Protein AF-X1PH14-F1 (afdb_monomer_lite)

Sequence (260 aa):
MEDMEKVKQRIRELREIINYHNYRYYVLDSPEISDAEYDELMRELKQLEAQHPELITPDSPTQRIGAPPVEAFGVVEHPEPLLSLANAFSYGELAAWHKRATNLLEGRRFDLVCESKIDGLAVALTYVDGLLVTGATVTVASGEVVDDDLYVAANSIIIDGTINGDLWAAGNSITVNGVVNGSVMAVGRTVNINGGVGHAVRAGGETITVNGDVSGDVIVGCGQAHITSTAKIGGDLLFGAGNARIDGLVEGDIKGQGGE

Radius of gyration: 24.56 Å; chains: 1; bounding box: 52×46×72 Å

InterPro domains:
  IPR013839 NAD-dependent DNA ligase, adenylation [PF01653] (72-137)
  IPR013840 NAD-dependent DNA ligase, N-terminal [SM00532] (6-229)

Secondary structure (DSSP, 8-state):
-HHHHHHHHHHHHHHHHHHHHHHHHHTSS--SS-HHHHHHHHHHHHHHHHH-GGG--TTSGGG--SPPPPTTS-----SSPPPPPPP--SHHHHHHHHHHHHHHTTT------------S-----EEETTEEEE--EEEE-TT-EESS-EEEEEEEEEE-SEESS-EEEEEEEEEE-S-BSS-EEEEEEEEEE-S-BSS-EEEEEEEEEE-S-BSS-EEEEEEEEEE-TT-EESS-EEEEEEEEEE-SEESS-EEEEEE-

Organism: NCBI:txid412755

Structure (mmCIF, N/CA/C/O backbone):
data_AF-X1PH14-F1
#
_entry.id   AF-X1PH14-F1
#
loop_
_atom_site.group_PDB
_atom_site.id
_atom_site.type_symbol
_atom_site.label_atom_id
_atom_site.label_alt_id
_atom_site.label_comp_id
_atom_site.label_asym_id
_atom_site.label_entity_id
_atom_site.label_seq_id
_atom_site.pdbx_PDB_ins_code
_atom_site.Cartn_x
_atom_site.Cartn_y
_atom_site.Cartn_z
_atom_site.occupancy
_atom_site.B_iso_or_equiv
_atom_site.auth_seq_id
_atom_site.auth_comp_id
_atom_site.auth_asym_id
_atom_site.auth_atom_id
_atom_site.pdbx_PDB_model_num
ATOM 1 N N . MET A 1 1 ? -24.924 19.235 40.273 1.00 56.69 1 MET A N 1
ATOM 2 C CA . MET A 1 1 ? -24.940 20.177 39.130 1.00 56.69 1 MET A CA 1
ATOM 3 C C . MET A 1 1 ? -23.525 20.515 38.689 1.00 56.69 1 MET A C 1
ATOM 5 O O . MET A 1 1 ? -23.219 20.286 37.533 1.00 56.69 1 MET A O 1
ATOM 9 N N . GLU A 1 2 ? -22.655 20.954 39.602 1.00 56.84 2 GLU A N 1
ATOM 10 C CA . GLU A 1 2 ? -21.245 21.270 39.310 1.00 56.84 2 GLU A CA 1
ATOM 11 C C . GLU A 1 2 ? -20.431 20.066 38.785 1.00 56.84 2 GLU A C 1
ATOM 13 O O . GLU A 1 2 ? -19.574 20.227 37.926 1.00 56.84 2 GLU A O 1
ATOM 18 N N . ASP A 1 3 ? -20.758 18.850 39.233 1.00 80.44 3 ASP A N 1
ATOM 19 C CA . ASP A 1 3 ? -20.110 17.604 38.791 1.00 80.44 3 ASP A CA 1
ATOM 20 C C . ASP A 1 3 ? -20.463 17.219 37.339 1.00 80.44 3 ASP A C 1
ATOM 22 O O . ASP A 1 3 ? -19.597 16.898 36.533 1.00 80.44 3 ASP A O 1
ATOM 26 N N . MET A 1 4 ? -21.734 17.379 36.955 1.00 86.12 4 MET A N 1
ATOM 27 C CA . MET A 1 4 ? -22.207 17.101 35.591 1.00 86.12 4 MET A CA 1
ATOM 28 C C . MET A 1 4 ? -21.634 18.091 34.567 1.00 86.12 4 MET A C 1
ATOM 30 O O . MET A 1 4 ? -21.339 17.715 33.437 1.00 86.12 4 MET A O 1
ATOM 34 N N . GLU A 1 5 ? -21.448 19.356 34.951 1.00 89.25 5 GLU A N 1
ATOM 35 C CA . GLU A 1 5 ? -20.798 20.333 34.072 1.00 89.25 5 GLU A CA 1
ATOM 36 C C . GLU A 1 5 ? -19.302 20.043 33.890 1.00 89.25 5 GLU A C 1
ATOM 38 O O . GLU A 1 5 ? -18.793 20.183 32.780 1.00 89.25 5 GLU A O 1
ATOM 43 N N . LYS A 1 6 ? -18.609 19.536 34.920 1.00 91.19 6 LYS A N 1
ATOM 44 C CA . LYS A 1 6 ? -17.223 19.057 34.777 1.00 91.19 6 LYS A CA 1
ATOM 45 C C . LYS A 1 6 ? -17.124 17.854 33.843 1.00 91.19 6 LYS A C 1
ATOM 47 O O . LYS A 1 6 ? -16.240 17.827 32.993 1.00 91.19 6 LYS A O 1
ATOM 52 N N . VAL A 1 7 ? -18.046 16.896 33.954 1.00 92.50 7 VAL A N 1
ATOM 53 C CA . VAL A 1 7 ? -18.098 15.728 33.060 1.00 92.50 7 VAL A CA 1
ATOM 54 C C . VAL A 1 7 ? -18.331 16.152 31.610 1.00 92.50 7 VAL A C 1
ATOM 56 O O . VAL A 1 7 ? -17.583 15.742 30.725 1.00 92.50 7 VAL A O 1
ATOM 59 N N . LYS A 1 8 ? -19.313 17.027 31.351 1.00 91.69 8 LYS A N 1
ATOM 60 C CA . LYS A 1 8 ? -19.560 17.566 30.002 1.00 91.69 8 LYS A CA 1
ATOM 61 C C . LYS A 1 8 ? -18.339 18.279 29.434 1.00 91.69 8 LYS A C 1
ATOM 63 O O . LYS A 1 8 ? -18.028 18.113 28.256 1.00 91.69 8 LYS A O 1
ATOM 68 N N . GLN A 1 9 ? -17.666 19.074 30.263 1.00 94.50 9 GLN A N 1
ATOM 69 C CA . GLN A 1 9 ? -16.465 19.792 29.864 1.00 94.50 9 GLN A CA 1
ATOM 70 C C . GLN A 1 9 ? -15.330 18.819 29.519 1.00 94.50 9 GLN A C 1
ATOM 72 O O . GLN A 1 9 ? -14.736 18.946 28.452 1.00 94.50 9 GLN A O 1
ATOM 77 N N . ARG A 1 10 ? -15.104 17.788 30.344 1.00 95.81 10 ARG A N 1
ATOM 78 C CA . ARG A 1 10 ? -14.080 16.767 30.087 1.00 95.81 10 ARG A CA 1
ATOM 79 C C . ARG A 1 10 ? -14.359 15.962 28.818 1.00 95.81 10 ARG A C 1
ATOM 81 O O . ARG A 1 10 ? -13.445 15.738 28.035 1.00 95.81 10 ARG A O 1
ATOM 88 N N . ILE A 1 11 ? -15.614 15.576 28.575 1.00 94.69 11 ILE A N 1
ATOM 89 C CA . ILE A 1 11 ? -16.015 14.906 27.327 1.00 94.69 11 ILE A CA 1
ATOM 90 C C . ILE A 1 11 ? -15.714 15.798 26.119 1.00 94.69 11 ILE A C 1
ATOM 92 O O . ILE A 1 11 ? -15.186 15.312 25.121 1.00 94.69 11 ILE A O 1
ATOM 96 N N . ARG A 1 12 ? -16.016 17.101 26.197 1.00 93.38 12 ARG A N 1
ATOM 97 C CA . ARG A 1 12 ? -15.733 18.042 25.104 1.00 93.38 12 ARG A CA 1
ATOM 98 C C . ARG A 1 12 ? -14.232 18.151 24.829 1.00 93.38 12 ARG A C 1
ATOM 100 O O . ARG A 1 12 ? -13.830 18.032 23.678 1.00 93.38 12 ARG A O 1
ATOM 107 N N . GLU A 1 13 ? -13.424 18.293 25.876 1.00 95.88 13 GLU A N 1
ATOM 108 C CA . GLU A 1 13 ? -11.960 18.345 25.773 1.00 95.88 13 GLU A CA 1
ATOM 109 C C . GLU A 1 13 ? -11.382 17.065 25.164 1.00 95.88 13 GLU A C 1
ATOM 111 O O . GLU A 1 13 ? -10.584 17.131 24.234 1.00 95.88 13 GLU A O 1
ATOM 116 N N . LEU A 1 14 ? -11.819 15.893 25.636 1.00 96.06 14 LEU A N 1
ATOM 117 C CA . LEU A 1 14 ? -11.373 14.610 25.092 1.00 96.06 14 LEU A CA 1
ATOM 118 C C . LEU A 1 14 ? -11.723 14.479 23.609 1.00 96.06 14 LEU A C 1
ATOM 120 O O . LEU A 1 14 ? -10.881 14.057 22.823 1.00 96.06 14 LEU A O 1
ATOM 124 N N . ARG A 1 15 ? -12.934 14.880 23.201 1.00 92.31 15 ARG A N 1
ATOM 125 C CA . ARG A 1 15 ? -13.336 14.871 21.786 1.00 92.31 15 ARG A CA 1
ATOM 126 C C . ARG A 1 15 ? -12.452 15.779 20.936 1.00 92.31 15 ARG A C 1
ATOM 128 O O . ARG A 1 15 ? -12.052 15.368 19.852 1.00 92.31 15 ARG A O 1
ATOM 135 N N . GLU A 1 16 ? -12.149 16.986 21.406 1.00 91.50 16 GLU A N 1
ATOM 136 C CA . GLU A 1 16 ? -11.273 17.925 20.694 1.00 91.50 16 GLU A CA 1
ATOM 137 C C . GLU A 1 16 ? -9.848 17.380 20.559 1.00 91.50 16 GLU A C 1
ATOM 139 O O . GLU A 1 16 ? -9.320 17.340 19.449 1.00 91.50 16 GLU A O 1
ATOM 144 N N . ILE A 1 17 ? -9.261 16.892 21.655 1.00 95.06 17 ILE A N 1
ATOM 145 C CA . ILE A 1 17 ? -7.905 16.325 21.677 1.00 95.06 17 ILE A CA 1
ATOM 146 C C . ILE A 1 17 ? -7.818 15.103 20.755 1.00 95.06 17 ILE A C 1
ATOM 148 O O . ILE A 1 17 ? -6.928 15.022 19.911 1.00 95.06 17 ILE A O 1
ATOM 152 N N . ILE A 1 18 ? -8.766 14.168 20.863 1.00 93.44 18 ILE A N 1
ATOM 153 C CA . ILE A 1 18 ? -8.784 12.956 20.036 1.00 93.44 18 ILE A CA 1
ATOM 154 C C . ILE A 1 18 ? -8.970 13.311 18.560 1.00 93.44 18 ILE A C 1
ATOM 156 O O . ILE A 1 18 ? -8.272 12.758 17.718 1.00 93.44 18 ILE A O 1
ATOM 160 N N . ASN A 1 19 ? -9.863 14.245 18.220 1.00 87.50 19 ASN A N 1
ATOM 161 C CA . ASN A 1 19 ? -10.044 14.670 16.829 1.00 87.50 19 ASN A CA 1
ATOM 162 C C . ASN A 1 19 ? -8.805 15.376 16.270 1.00 87.50 19 ASN A C 1
ATOM 164 O O . ASN A 1 19 ? -8.449 15.156 15.114 1.00 87.50 19 ASN A O 1
ATOM 168 N N . TYR A 1 20 ? -8.132 16.190 17.082 1.00 90.94 20 TYR A N 1
ATOM 169 C CA . TYR A 1 20 ? -6.867 16.812 16.710 1.00 90.94 20 TYR A CA 1
ATOM 170 C C . TYR A 1 20 ? -5.798 15.755 16.408 1.00 90.94 20 TYR A C 1
ATOM 172 O O . TYR A 1 20 ? -5.179 15.797 15.344 1.00 90.94 20 TYR A O 1
ATOM 180 N N . HIS A 1 21 ? -5.631 14.758 17.281 1.00 90.19 21 HIS A N 1
ATOM 181 C CA . HIS A 1 21 ? -4.669 13.682 17.048 1.00 90.19 21 HIS A CA 1
ATOM 182 C C . HIS A 1 21 ? -5.086 12.748 15.908 1.00 90.19 21 HIS A C 1
ATOM 184 O O . HIS A 1 21 ? -4.222 12.338 15.145 1.00 90.19 21 HIS A O 1
ATOM 190 N N . ASN A 1 22 ? -6.383 12.506 15.698 1.00 82.25 22 ASN A N 1
ATOM 191 C CA . ASN A 1 22 ? -6.888 11.808 14.513 1.00 82.25 22 ASN A CA 1
ATOM 192 C C . ASN A 1 22 ? -6.508 12.549 13.231 1.00 82.25 22 ASN A C 1
ATOM 194 O O . ASN A 1 22 ? -6.066 11.926 12.278 1.00 82.25 22 ASN A O 1
ATOM 198 N N . TYR A 1 23 ? -6.664 13.872 13.189 1.00 78.12 23 TYR A N 1
ATOM 199 C CA . TYR A 1 23 ? -6.266 14.664 12.027 1.00 78.12 23 TYR A CA 1
ATOM 200 C C . TYR A 1 23 ? -4.747 14.616 11.811 1.00 78.12 23 TYR A C 1
ATOM 202 O O . TYR A 1 23 ? -4.280 14.409 10.693 1.00 78.12 23 TYR A O 1
ATOM 210 N N . ARG A 1 24 ? -3.962 14.742 12.886 1.00 82.62 24 ARG A N 1
ATOM 211 C CA . ARG A 1 24 ? -2.499 14.628 12.824 1.00 82.62 24 ARG A CA 1
ATOM 212 C C . ARG A 1 24 ? -2.033 13.258 12.342 1.00 82.62 24 ARG A C 1
ATOM 214 O O . ARG A 1 24 ? -1.096 13.207 11.560 1.00 82.62 24 ARG A O 1
ATOM 221 N N . TYR A 1 25 ? -2.693 12.195 12.785 1.00 76.75 25 TYR A N 1
ATOM 222 C CA . TYR A 1 25 ? -2.368 10.817 12.437 1.00 76.75 25 TYR A CA 1
ATOM 223 C C . TYR A 1 25 ? -2.849 10.463 11.023 1.00 76.75 25 TYR A C 1
ATOM 225 O O . TYR A 1 25 ? -2.053 10.083 10.181 1.00 76.75 25 TYR A O 1
ATOM 233 N N . TYR A 1 26 ? -4.140 10.637 10.728 1.00 61.75 26 TYR A N 1
ATOM 234 C CA . TYR A 1 26 ? -4.744 10.161 9.479 1.00 61.75 26 TYR A CA 1
ATOM 235 C C . TYR A 1 26 ? -4.650 11.136 8.298 1.00 61.75 26 TYR A C 1
ATOM 237 O O . TYR A 1 26 ? -4.834 10.703 7.166 1.00 61.75 26 TYR A O 1
ATOM 245 N N . VAL A 1 27 ? -4.455 12.441 8.532 1.00 64.50 27 VAL A N 1
ATOM 246 C CA . VAL A 1 27 ? -4.450 13.453 7.452 1.00 64.50 27 VAL A CA 1
ATOM 247 C C . VAL A 1 27 ? -3.078 14.083 7.256 1.00 64.50 27 VAL A C 1
ATOM 249 O O . VAL A 1 27 ? -2.679 14.324 6.123 1.00 64.50 27 VAL A O 1
ATOM 252 N N . LEU A 1 28 ? -2.367 14.387 8.342 1.00 63.09 28 LEU A N 1
ATOM 253 C CA . LEU A 1 28 ? -1.058 15.041 8.264 1.00 63.09 28 LEU A CA 1
ATOM 254 C C . LEU A 1 28 ? 0.128 14.080 8.373 1.00 63.09 28 LEU A C 1
ATOM 256 O O . LEU A 1 28 ? 1.254 14.550 8.232 1.00 63.09 28 LEU A O 1
ATOM 260 N N . ASP A 1 29 ? -0.116 12.800 8.672 1.00 67.75 29 ASP A N 1
ATOM 261 C CA . ASP A 1 29 ? 0.910 11.774 8.912 1.00 67.75 29 ASP A CA 1
ATOM 262 C C . ASP A 1 29 ? 2.051 12.264 9.833 1.00 67.75 29 ASP A C 1
ATOM 264 O O . ASP A 1 29 ? 3.246 12.104 9.598 1.00 67.75 29 ASP A O 1
ATOM 268 N N . SER A 1 30 ? 1.670 12.992 10.885 1.00 79.75 30 SER A N 1
ATOM 269 C CA . SER A 1 30 ? 2.583 13.636 11.830 1.00 79.75 30 SER A CA 1
ATOM 270 C C . SER A 1 30 ? 2.034 13.513 13.255 1.00 79.75 30 SER A C 1
ATOM 272 O O . SER A 1 30 ? 1.627 14.523 13.854 1.00 79.75 30 SER A O 1
ATOM 274 N N . PRO A 1 31 ? 1.955 12.281 13.799 1.00 86.06 31 PRO A N 1
ATOM 275 C CA . PRO A 1 31 ? 1.439 12.046 15.140 1.00 86.06 31 PRO A CA 1
ATOM 276 C C . PRO A 1 31 ? 2.319 12.724 16.197 1.00 86.06 31 PRO A C 1
ATOM 278 O O . PRO A 1 31 ? 3.545 12.719 16.119 1.00 86.06 31 PRO A O 1
ATOM 281 N N . GLU A 1 32 ? 1.677 13.331 17.195 1.00 93.62 32 GLU A N 1
ATOM 282 C CA . GLU A 1 32 ? 2.367 13.994 18.318 1.00 93.62 32 GLU A CA 1
ATOM 283 C C . GLU A 1 32 ? 2.353 13.168 19.602 1.00 93.62 32 GLU A C 1
ATOM 285 O O . GLU A 1 32 ? 3.110 13.462 20.523 1.00 93.62 32 GLU A O 1
ATOM 290 N N . ILE A 1 33 ? 1.481 12.163 19.663 1.00 90.56 33 ILE A N 1
ATOM 291 C CA . ILE A 1 33 ? 1.339 11.258 20.799 1.00 90.56 33 ILE A CA 1
ATOM 292 C C . ILE A 1 33 ? 1.483 9.826 20.306 1.00 90.56 33 ILE A C 1
ATOM 294 O O . ILE A 1 33 ? 1.173 9.523 19.152 1.00 90.56 33 ILE A O 1
ATOM 298 N N . SER A 1 34 ? 1.961 8.960 21.187 1.00 87.56 34 SER A N 1
ATOM 299 C CA . SER A 1 34 ? 2.026 7.526 20.938 1.00 87.56 34 SER A CA 1
ATOM 300 C C . SER A 1 34 ? 0.633 6.895 20.903 1.00 87.56 34 SER A C 1
ATOM 302 O O . SER A 1 34 ? -0.316 7.401 21.508 1.00 87.56 34 SER A O 1
ATOM 304 N N . ASP A 1 35 ? 0.530 5.726 20.272 1.00 80.50 35 ASP A N 1
ATOM 305 C CA . ASP A 1 35 ? -0.710 4.941 20.247 1.00 80.50 35 ASP A CA 1
ATOM 306 C C . ASP A 1 35 ? -1.222 4.619 21.658 1.00 80.50 35 ASP A C 1
ATOM 308 O O . ASP A 1 35 ? -2.425 4.624 21.904 1.00 80.50 35 ASP A O 1
ATOM 312 N N . ALA A 1 36 ? -0.317 4.405 22.619 1.00 83.50 36 ALA A N 1
ATOM 313 C CA . ALA A 1 36 ? -0.681 4.143 24.010 1.00 83.50 36 ALA A CA 1
ATOM 314 C C . ALA A 1 36 ? -1.361 5.354 24.671 1.00 83.50 36 ALA A C 1
ATOM 316 O O . ALA A 1 36 ? -2.374 5.198 25.353 1.00 83.50 36 ALA A O 1
ATOM 317 N N . GLU A 1 37 ? -0.833 6.559 24.448 1.00 90.88 37 GLU A N 1
ATOM 318 C CA . GLU A 1 37 ? -1.426 7.803 24.951 1.00 90.88 37 GLU A CA 1
ATOM 319 C C . GLU A 1 37 ? -2.778 8.076 24.282 1.00 90.88 37 GLU A C 1
ATOM 321 O O . GLU A 1 37 ? -3.742 8.459 24.948 1.00 90.88 37 GLU A O 1
ATOM 326 N N . TYR A 1 38 ? -2.885 7.819 22.975 1.00 91.31 38 TYR A N 1
ATOM 327 C CA . TYR A 1 38 ? -4.152 7.908 22.253 1.00 91.31 38 TYR A CA 1
ATOM 328 C C . TYR A 1 38 ? -5.198 6.933 22.816 1.00 91.31 38 TYR A C 1
ATOM 330 O O . TYR A 1 38 ? -6.342 7.314 23.085 1.00 91.31 38 TYR A O 1
ATOM 338 N N . ASP A 1 39 ? -4.804 5.679 23.043 1.00 85.75 39 ASP A N 1
ATOM 339 C CA . ASP A 1 39 ? -5.670 4.639 23.587 1.00 85.75 39 ASP A CA 1
ATOM 340 C C . ASP A 1 39 ? -6.156 4.966 25.003 1.00 85.75 39 ASP A C 1
ATOM 342 O O . ASP A 1 39 ? -7.297 4.642 25.349 1.00 85.75 39 ASP A O 1
ATOM 346 N N . GLU A 1 40 ? -5.333 5.619 25.828 1.00 93.56 40 GLU A N 1
ATOM 347 C CA . GLU A 1 40 ? -5.744 6.113 27.145 1.00 93.56 40 GLU A CA 1
ATOM 348 C C . GLU A 1 40 ? -6.837 7.182 27.034 1.00 93.56 40 GLU A C 1
ATOM 350 O O . GLU A 1 40 ? -7.879 7.056 27.687 1.00 93.56 40 GLU A O 1
ATOM 355 N N . LEU A 1 41 ? -6.661 8.171 26.151 1.00 94.75 41 LEU A N 1
ATOM 356 C CA . LEU A 1 41 ? -7.660 9.217 25.898 1.00 94.75 41 LEU A CA 1
ATOM 357 C C . LEU A 1 41 ? -8.980 8.623 25.389 1.00 94.75 41 LEU A C 1
ATOM 359 O O . LEU A 1 41 ? -10.063 8.953 25.883 1.00 94.75 41 LEU A O 1
ATOM 363 N N . MET A 1 42 ? -8.900 7.704 24.424 1.00 91.75 42 MET A N 1
ATOM 364 C CA . MET A 1 42 ? -10.065 7.030 23.852 1.00 91.75 42 MET A CA 1
ATOM 365 C C . MET A 1 42 ? -10.791 6.169 24.894 1.00 91.75 42 MET A C 1
ATOM 367 O O . MET A 1 42 ? -12.024 6.107 24.918 1.00 91.75 42 MET A O 1
ATOM 371 N N . ARG A 1 43 ? -10.045 5.501 25.780 1.00 92.44 43 ARG A N 1
ATOM 372 C CA . ARG A 1 43 ? -10.602 4.686 26.867 1.00 92.44 43 ARG A CA 1
ATOM 373 C C . ARG A 1 43 ? -11.311 5.542 27.910 1.00 92.44 43 ARG A C 1
ATOM 375 O O . ARG A 1 43 ? -12.395 5.157 28.350 1.00 92.44 43 ARG A O 1
ATOM 382 N N . GLU A 1 44 ? -10.736 6.687 28.270 1.00 95.31 44 GLU A N 1
ATOM 383 C CA . GLU A 1 44 ? -11.364 7.652 29.173 1.00 95.31 44 GLU A CA 1
ATOM 384 C C . GLU A 1 44 ? -12.683 8.170 28.581 1.00 95.31 44 GLU A C 1
ATOM 386 O O . GLU A 1 44 ? -13.723 8.100 29.240 1.00 95.31 44 GLU A O 1
ATOM 391 N N . LEU A 1 45 ? -12.678 8.593 27.310 1.00 94.69 45 LEU A N 1
ATOM 392 C CA . LEU A 1 45 ? -13.884 9.073 26.632 1.00 94.69 45 LEU A CA 1
ATOM 393 C C . LEU A 1 45 ? -14.978 7.996 26.596 1.00 94.69 45 LEU A C 1
ATOM 395 O O . LEU A 1 45 ? -16.121 8.269 26.963 1.00 94.69 45 LEU A O 1
ATOM 399 N N . LYS A 1 46 ? -14.623 6.754 26.234 1.00 90.38 46 LYS A N 1
ATOM 400 C CA . LYS A 1 46 ? -15.557 5.615 26.233 1.00 90.38 46 LYS A CA 1
ATOM 401 C C . LYS A 1 46 ? -16.145 5.344 27.617 1.00 90.38 46 LYS A C 1
ATOM 403 O O . LYS A 1 46 ? -17.328 5.028 27.715 1.00 90.38 46 LYS A O 1
ATOM 408 N N . GLN A 1 47 ? -15.351 5.448 28.685 1.00 94.12 47 GLN A N 1
ATOM 409 C CA . GLN A 1 47 ? -15.858 5.269 30.048 1.00 94.12 47 GLN A CA 1
ATOM 410 C C . GLN A 1 47 ? -16.857 6.358 30.435 1.00 94.12 47 GLN A C 1
ATOM 412 O O . GLN A 1 47 ? -17.914 6.034 30.976 1.00 94.12 47 GLN A O 1
ATOM 417 N N . LEU A 1 48 ? -16.541 7.622 30.151 1.00 94.00 48 LEU A N 1
ATOM 418 C CA . LEU A 1 48 ? -17.420 8.744 30.478 1.00 94.00 48 LEU A CA 1
ATOM 419 C C . LEU A 1 48 ? -18.736 8.669 29.698 1.00 94.00 48 LEU A C 1
ATOM 421 O O . LEU A 1 48 ? -19.804 8.833 30.279 1.00 94.00 48 LEU A O 1
ATOM 425 N N . GLU A 1 49 ? -18.682 8.341 28.410 1.00 92.69 49 GLU A N 1
ATOM 426 C CA . GLU A 1 49 ? -19.874 8.168 27.576 1.00 92.69 49 GLU A CA 1
ATOM 427 C C . GLU A 1 49 ? -20.716 6.949 27.973 1.00 92.69 49 GLU A C 1
ATOM 429 O O . GLU A 1 49 ? -21.942 7.007 27.924 1.00 92.69 49 GLU A O 1
ATOM 434 N N . ALA A 1 50 ? -20.090 5.861 28.431 1.00 90.31 50 ALA A N 1
ATOM 435 C CA . ALA A 1 50 ? -20.819 4.710 28.961 1.00 90.31 50 ALA A CA 1
ATOM 436 C C . ALA A 1 50 ? -21.540 5.026 30.284 1.00 90.31 50 ALA A C 1
ATOM 438 O O . ALA A 1 50 ? -22.612 4.481 30.545 1.00 90.31 50 ALA A O 1
ATOM 439 N N . GLN A 1 51 ? -20.958 5.891 31.123 1.00 92.94 51 GLN A N 1
ATOM 440 C CA . GLN A 1 51 ? -21.570 6.354 32.374 1.00 92.94 51 GLN A CA 1
ATOM 441 C C . GLN A 1 51 ? -22.655 7.415 32.141 1.00 92.94 51 GLN A C 1
ATOM 443 O O . GLN A 1 51 ? -23.584 7.511 32.943 1.00 92.94 51 GLN A O 1
ATOM 448 N N . HIS A 1 52 ? -22.562 8.159 31.033 1.00 91.56 52 HIS A N 1
ATOM 449 C CA . HIS A 1 52 ? -23.476 9.238 30.651 1.00 91.56 52 HIS A CA 1
ATOM 450 C C . HIS A 1 52 ? -23.973 9.096 29.201 1.00 91.56 52 HIS A C 1
ATOM 452 O O . HIS A 1 52 ? -23.601 9.901 28.338 1.00 91.56 52 HIS A O 1
ATOM 458 N N . PRO A 1 53 ? -24.825 8.094 28.901 1.00 88.62 53 PRO A N 1
ATOM 459 C CA . PRO A 1 53 ? -25.293 7.832 27.539 1.00 88.62 53 PRO A CA 1
ATOM 460 C C . PRO A 1 53 ? -26.014 9.021 26.888 1.00 88.62 53 PRO A C 1
ATOM 462 O O . PRO A 1 53 ? -25.994 9.170 25.670 1.00 88.62 53 PRO A O 1
ATOM 465 N N . GLU A 1 54 ? -26.627 9.896 27.689 1.00 89.06 54 GLU A N 1
ATOM 466 C CA . GLU A 1 54 ? -27.297 11.121 27.245 1.00 89.06 54 GLU A CA 1
ATOM 467 C C . GLU A 1 54 ? -26.354 12.167 26.631 1.00 89.06 54 GLU A C 1
ATOM 469 O O . GLU A 1 54 ? -26.821 13.106 25.985 1.00 89.06 54 GLU A O 1
ATOM 474 N N . LEU A 1 55 ? -25.040 12.028 26.838 1.00 88.25 55 LEU A N 1
ATOM 475 C CA . LEU A 1 55 ? -24.018 12.932 26.309 1.00 88.25 55 LEU A CA 1
ATOM 476 C C . LEU A 1 55 ? -23.362 12.408 25.024 1.00 88.25 55 LEU A C 1
ATOM 478 O O . LEU A 1 55 ? -22.556 13.124 24.425 1.00 88.25 55 LEU A O 1
ATOM 482 N N . ILE A 1 56 ? -23.698 11.193 24.576 1.00 84.31 56 ILE A N 1
ATOM 483 C CA . ILE A 1 56 ? -23.193 10.620 23.323 1.00 84.31 56 ILE A CA 1
ATOM 484 C C . ILE A 1 56 ? -23.778 11.392 22.142 1.00 84.31 56 ILE A C 1
ATOM 486 O O . ILE A 1 56 ? -24.985 11.614 22.056 1.00 84.31 56 ILE A O 1
ATOM 490 N N . THR A 1 57 ? -22.917 11.780 21.205 1.00 82.19 57 THR A N 1
ATOM 491 C CA . THR A 1 57 ? -23.322 12.446 19.965 1.00 82.19 57 THR A CA 1
ATOM 492 C C . THR A 1 57 ? -22.841 11.651 18.745 1.00 82.19 57 THR A C 1
ATOM 494 O O . THR A 1 57 ? -21.806 10.986 18.831 1.00 82.19 57 THR A O 1
ATOM 497 N N . PRO A 1 58 ? -23.552 11.698 17.598 1.00 73.25 58 PRO A N 1
ATOM 498 C CA . PRO A 1 58 ? -23.169 10.948 16.390 1.00 73.25 58 PRO A CA 1
ATOM 499 C C . PRO A 1 58 ? -21.800 11.325 15.800 1.00 73.25 58 PRO A C 1
ATOM 501 O O . PRO A 1 58 ? -21.241 10.603 14.977 1.00 73.25 58 PRO A O 1
ATOM 504 N N . ASP A 1 59 ? -21.272 12.488 16.172 1.00 72.81 59 ASP A N 1
ATOM 505 C CA . ASP A 1 59 ? -19.962 12.999 15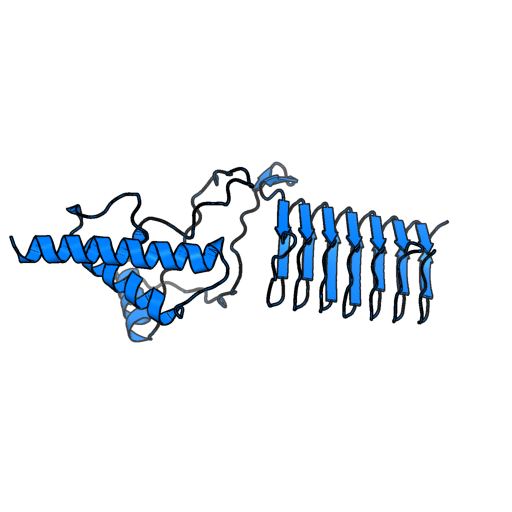.777 1.00 72.81 59 ASP A CA 1
ATOM 506 C C . ASP A 1 59 ? -18.848 12.695 16.789 1.00 72.81 59 ASP A C 1
ATOM 508 O O . ASP A 1 59 ? -17.699 13.068 16.554 1.00 72.81 59 ASP A O 1
ATOM 512 N N . SER A 1 60 ? -19.159 12.005 17.891 1.00 84.25 60 SER A N 1
ATOM 513 C CA . SER A 1 60 ? -18.147 11.589 18.859 1.00 84.25 60 SER A CA 1
ATOM 514 C C . SER A 1 60 ? -17.141 10.617 18.218 1.00 84.25 60 SER A C 1
ATOM 516 O O . SER A 1 60 ? -17.556 9.704 17.495 1.00 84.25 60 SER A O 1
ATOM 518 N N . PRO A 1 61 ? -15.830 10.736 18.511 1.00 82.19 61 PRO A N 1
ATOM 519 C CA . PRO A 1 61 ? -14.808 9.803 18.034 1.00 82.19 61 PRO A CA 1
ATOM 520 C C . PRO A 1 61 ? -15.075 8.340 18.402 1.00 82.19 61 PRO A C 1
ATOM 522 O O . PRO A 1 61 ? -14.612 7.443 17.711 1.00 82.19 61 PRO A O 1
ATOM 525 N N . THR A 1 62 ? -15.845 8.070 19.459 1.00 85.88 62 THR A N 1
ATOM 526 C CA . THR A 1 62 ? -16.209 6.698 19.853 1.00 85.88 62 THR A CA 1
ATOM 527 C C . THR A 1 62 ? -17.242 6.051 18.930 1.00 85.88 62 THR A C 1
ATOM 529 O O . THR A 1 62 ? -17.407 4.833 18.976 1.00 85.88 62 THR A O 1
ATOM 532 N N . GLN A 1 63 ? -17.940 6.853 18.120 1.00 77.12 63 GLN A N 1
ATOM 533 C CA . GLN A 1 63 ? -18.984 6.423 17.186 1.00 77.12 63 GLN A CA 1
ATOM 534 C C . GLN A 1 63 ? -18.480 6.348 15.737 1.00 77.12 63 GLN A C 1
ATOM 536 O O . GLN A 1 63 ? -19.247 6.011 14.837 1.00 77.12 63 GLN A O 1
ATOM 541 N N . ARG A 1 64 ? -17.210 6.690 15.489 1.00 69.06 64 ARG A N 1
ATOM 542 C CA . ARG A 1 64 ? -16.600 6.752 14.155 1.00 69.06 64 ARG A CA 1
ATOM 543 C C . ARG A 1 64 ? -15.356 5.870 14.090 1.00 69.06 64 ARG A C 1
ATOM 545 O O . ARG A 1 64 ? -14.717 5.609 15.104 1.00 69.06 64 ARG A O 1
ATOM 552 N N . ILE A 1 65 ? -15.019 5.414 12.886 1.00 55.19 65 ILE A N 1
ATOM 553 C CA . ILE A 1 65 ? -13.791 4.664 12.605 1.00 55.19 65 ILE A CA 1
ATOM 554 C C . ILE A 1 65 ? -12.919 5.546 11.710 1.00 55.19 65 ILE A C 1
ATOM 556 O O . ILE A 1 65 ? -13.357 5.925 10.626 1.00 55.19 65 ILE A O 1
ATOM 560 N N . GLY A 1 66 ? -11.706 5.869 12.165 1.00 57.53 66 GLY A N 1
ATOM 561 C CA . GLY A 1 66 ? -10.743 6.676 11.407 1.00 57.53 66 GLY A CA 1
ATOM 562 C C . GLY A 1 66 ? -11.143 8.148 11.219 1.00 57.53 66 GLY A C 1
ATOM 563 O O . GLY A 1 66 ? -12.006 8.680 11.923 1.00 57.53 66 GLY A O 1
ATOM 564 N N . ALA A 1 67 ? -10.483 8.818 10.272 1.00 51.75 67 ALA A N 1
ATOM 565 C CA . ALA A 1 67 ? -10.806 10.179 9.842 1.00 51.75 67 ALA A CA 1
ATOM 566 C C . ALA A 1 67 ? -11.784 10.187 8.647 1.00 51.75 67 ALA A C 1
ATOM 568 O O . ALA A 1 67 ? -11.908 9.181 7.945 1.00 51.75 67 ALA A O 1
ATOM 569 N N . PRO A 1 68 ? -12.484 11.312 8.387 1.00 48.44 68 PRO A N 1
ATOM 570 C CA . PRO A 1 68 ? -13.261 11.476 7.163 1.00 48.44 68 PRO A CA 1
ATOM 571 C C . PRO A 1 68 ? -12.368 11.276 5.927 1.00 48.44 68 PRO A C 1
ATOM 573 O O . PRO A 1 68 ? -11.216 11.718 5.951 1.00 48.44 68 PRO A O 1
ATOM 576 N N . PRO A 1 69 ? -12.877 10.655 4.848 1.00 43.91 69 PRO A N 1
ATOM 577 C CA . PRO A 1 69 ? -12.116 10.515 3.615 1.00 43.91 69 PRO A CA 1
ATOM 578 C C . PRO A 1 69 ? -11.736 11.893 3.062 1.00 43.91 69 PRO A C 1
ATOM 580 O O . PRO A 1 69 ? -12.527 12.837 3.110 1.00 43.91 69 PRO A O 1
ATOM 583 N N . VAL A 1 70 ? -10.520 12.003 2.527 1.00 42.50 70 VAL A N 1
ATOM 584 C CA . VAL A 1 70 ? -10.057 13.202 1.820 1.00 42.50 70 VAL A CA 1
ATOM 585 C C . VAL A 1 70 ? -10.986 13.443 0.622 1.00 42.50 70 VAL A C 1
ATOM 587 O O . VAL A 1 70 ? -11.196 12.531 -0.176 1.00 42.50 70 VAL A O 1
ATOM 590 N N . GLU A 1 71 ? -11.525 14.661 0.470 1.00 38.31 71 GLU A N 1
ATOM 591 C CA . GLU A 1 71 ? -12.515 15.028 -0.572 1.00 38.31 71 GLU A CA 1
ATOM 592 C C . GLU A 1 71 ? -12.065 14.728 -2.020 1.00 38.31 71 GLU A C 1
ATOM 594 O O . GLU A 1 71 ? -12.882 14.727 -2.939 1.00 38.31 71 GLU A O 1
ATOM 599 N N . ALA A 1 72 ? -10.776 14.446 -2.236 1.00 36.19 72 ALA A N 1
ATOM 600 C CA . ALA A 1 72 ? -10.214 14.033 -3.519 1.00 36.19 72 ALA A CA 1
ATOM 601 C C . ALA A 1 72 ? -10.674 12.635 -3.987 1.00 36.19 72 ALA A C 1
ATOM 603 O O . ALA A 1 72 ? -10.529 12.314 -5.168 1.00 36.19 72 ALA A O 1
ATOM 604 N N . PHE A 1 73 ? -11.247 11.815 -3.099 1.00 41.00 73 PHE A N 1
ATOM 605 C CA . PHE A 1 73 ? -11.739 10.476 -3.417 1.00 41.00 73 PHE A CA 1
ATOM 606 C C . PHE A 1 73 ? -13.262 10.404 -3.277 1.00 41.00 73 PHE A C 1
ATOM 608 O O . PHE A 1 73 ? -13.841 10.845 -2.286 1.00 41.00 73 PHE A O 1
ATOM 615 N N . GLY A 1 74 ? -13.930 9.831 -4.281 1.00 39.47 74 GLY A N 1
ATOM 616 C CA . GLY A 1 74 ? -15.364 9.561 -4.199 1.00 39.47 74 GLY A CA 1
ATOM 617 C C . GLY A 1 74 ? -15.674 8.612 -3.039 1.00 39.47 74 GLY A C 1
ATOM 618 O O . GLY A 1 74 ? -14.978 7.618 -2.843 1.00 39.47 74 GLY A O 1
ATOM 619 N N . VAL A 1 75 ? -16.726 8.906 -2.275 1.00 48.66 75 VAL A N 1
ATOM 620 C CA . VAL A 1 75 ? -17.190 8.034 -1.189 1.00 48.66 75 VAL A CA 1
ATOM 621 C C . VAL A 1 75 ? -17.939 6.850 -1.793 1.00 48.66 75 VAL A C 1
ATOM 623 O O . VAL A 1 75 ? -18.887 7.032 -2.557 1.00 48.66 75 VAL A O 1
ATOM 626 N N . VAL A 1 76 ? -17.518 5.637 -1.443 1.00 59.66 76 VAL A N 1
ATOM 627 C CA . VAL A 1 76 ? -18.222 4.401 -1.796 1.00 59.66 76 VAL A CA 1
ATOM 628 C C . VAL A 1 76 ? -18.908 3.877 -0.543 1.00 59.66 76 VAL A C 1
ATOM 630 O O . VAL A 1 76 ? -18.247 3.617 0.460 1.00 59.66 76 VAL A O 1
ATOM 633 N N . GLU A 1 77 ? -20.227 3.702 -0.598 1.00 57.09 77 GLU A N 1
ATOM 634 C CA . GLU A 1 77 ? -20.939 2.976 0.452 1.00 57.09 77 GLU A CA 1
ATOM 635 C C . GLU A 1 77 ? -20.648 1.479 0.329 1.00 57.09 77 GLU A C 1
ATOM 637 O O . GLU A 1 77 ? -20.817 0.877 -0.736 1.00 57.09 77 GLU A O 1
ATOM 642 N N . HIS A 1 78 ? -20.202 0.868 1.427 1.00 60.22 78 HIS A N 1
ATOM 643 C CA . HIS A 1 78 ? -20.071 -0.580 1.488 1.00 60.22 78 HIS A CA 1
ATOM 644 C C . HIS A 1 78 ? -21.464 -1.225 1.554 1.00 60.22 78 HIS A C 1
ATOM 646 O O . HIS A 1 78 ? -22.312 -0.744 2.307 1.00 60.22 78 HIS A O 1
ATOM 652 N N . PRO A 1 79 ? -21.705 -2.328 0.818 1.00 60.78 79 PRO A N 1
ATOM 653 C CA . PRO A 1 79 ? -22.984 -3.036 0.876 1.00 60.78 79 PRO A CA 1
ATOM 654 C C . PRO A 1 79 ? -23.258 -3.624 2.266 1.00 60.78 79 PRO A C 1
ATOM 656 O O . PRO A 1 79 ? -24.414 -3.758 2.649 1.00 60.78 79 PRO A O 1
ATOM 659 N N . GLU A 1 80 ? -22.201 -3.928 3.024 1.00 65.00 80 GLU A N 1
ATOM 660 C CA . GLU A 1 80 ? -22.258 -4.343 4.425 1.00 65.00 80 GLU A CA 1
ATOM 661 C C . GLU A 1 80 ? -21.263 -3.514 5.256 1.00 65.00 80 GLU A C 1
ATOM 663 O O . GLU A 1 80 ? -20.185 -3.181 4.749 1.00 65.00 80 GLU A O 1
ATOM 668 N N . PRO A 1 81 ? -21.564 -3.187 6.526 1.00 56.41 81 PRO A N 1
ATOM 669 C CA . PRO A 1 81 ? -20.648 -2.434 7.376 1.00 56.41 81 PRO A CA 1
ATOM 670 C C . PRO A 1 81 ? -19.324 -3.173 7.607 1.00 56.41 81 PRO A C 1
ATOM 672 O O . PRO A 1 81 ? -19.310 -4.328 8.036 1.00 56.41 81 PRO A O 1
ATOM 675 N N . LEU A 1 82 ? -18.200 -2.481 7.409 1.00 58.69 82 LEU A N 1
ATOM 676 C CA . LEU A 1 82 ? -16.902 -2.959 7.879 1.00 58.69 82 LEU A CA 1
ATOM 677 C C . LEU A 1 82 ? -16.790 -2.717 9.388 1.00 58.69 82 LEU A C 1
ATOM 679 O O . LEU A 1 82 ? -16.982 -1.600 9.868 1.00 58.69 82 LEU A O 1
ATOM 683 N N . LEU A 1 83 ? -16.490 -3.775 10.138 1.00 61.91 83 LEU A N 1
ATOM 684 C CA . LEU A 1 83 ? -16.350 -3.724 11.591 1.00 61.91 83 LEU A CA 1
ATOM 685 C C . LEU A 1 83 ? -14.882 -3.564 11.988 1.00 61.91 83 LEU A C 1
ATOM 687 O O . LEU A 1 83 ? -13.984 -4.061 11.311 1.00 61.91 83 LEU A O 1
ATOM 691 N N . SER A 1 84 ? -14.648 -2.928 13.131 1.00 60.72 84 SER A N 1
ATOM 692 C CA . SER A 1 84 ? -13.357 -2.970 13.816 1.00 60.72 84 SER A CA 1
ATOM 693 C C . SER A 1 84 ? -13.354 -4.044 14.905 1.00 60.72 84 SER A C 1
ATOM 695 O O . SER A 1 84 ? -14.401 -4.508 15.367 1.00 60.72 84 SER A O 1
ATOM 697 N N . LEU A 1 85 ? -12.156 -4.448 15.326 1.00 78.75 85 LEU A N 1
ATOM 698 C CA . LEU A 1 85 ? -11.972 -5.357 16.452 1.00 78.75 85 LEU A CA 1
ATOM 699 C C . LEU A 1 85 ? -11.716 -4.563 17.735 1.00 78.75 85 LEU A C 1
ATOM 701 O O . LEU A 1 85 ? -11.013 -3.554 17.737 1.00 78.75 85 LEU A O 1
ATOM 705 N N . ALA A 1 86 ? -12.283 -5.034 18.844 1.00 75.88 86 ALA A N 1
ATOM 706 C CA . ALA A 1 86 ? -11.933 -4.535 20.167 1.00 75.88 86 ALA A CA 1
ATOM 707 C C . ALA A 1 86 ? -10.594 -5.138 20.622 1.00 75.88 86 ALA A C 1
ATOM 709 O O . ALA A 1 86 ? -10.351 -6.328 20.425 1.00 75.88 86 ALA A O 1
ATOM 710 N N . ASN A 1 87 ? -9.765 -4.333 21.284 1.00 82.94 87 ASN A N 1
ATOM 711 C CA . ASN A 1 87 ? -8.443 -4.748 21.751 1.00 82.94 87 ASN A CA 1
ATOM 712 C C . ASN A 1 87 ? -8.486 -5.352 23.165 1.00 82.94 87 ASN A C 1
ATOM 714 O O . ASN A 1 87 ? -9.362 -5.030 23.973 1.00 82.94 87 ASN A O 1
ATOM 718 N N . ALA A 1 88 ? -7.500 -6.197 23.470 1.00 89.56 88 ALA A N 1
ATOM 719 C CA . ALA A 1 88 ? -7.178 -6.655 24.818 1.00 89.56 88 ALA A CA 1
ATOM 720 C C . ALA A 1 88 ? -5.656 -6.612 25.001 1.00 89.56 88 ALA A C 1
ATOM 722 O O . ALA A 1 88 ? -4.922 -7.219 24.225 1.00 89.56 88 ALA A O 1
ATOM 723 N N . PHE A 1 89 ? -5.189 -5.916 26.03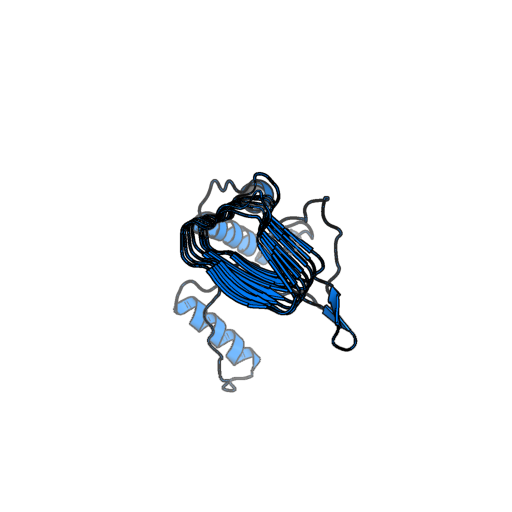4 1.00 85.50 89 PHE A N 1
ATOM 724 C CA . PHE A 1 89 ? -3.761 -5.687 26.298 1.00 85.50 89 PHE A CA 1
ATOM 725 C C . PHE A 1 89 ? -3.223 -6.555 27.436 1.00 85.50 89 PHE A C 1
ATOM 727 O O . PHE A 1 89 ? -2.034 -6.537 27.748 1.00 85.50 89 PHE A O 1
ATOM 734 N N . SER A 1 90 ? -4.097 -7.326 28.082 1.00 91.25 90 SER A N 1
ATOM 735 C CA . SER A 1 90 ? -3.712 -8.256 29.134 1.00 91.25 90 SER A CA 1
ATOM 736 C C . SER A 1 90 ? -4.505 -9.553 29.063 1.00 91.25 90 SER A C 1
ATOM 738 O O . SER A 1 90 ? -5.637 -9.612 28.577 1.00 91.25 90 SER A O 1
ATOM 740 N N . TYR A 1 91 ? -3.931 -10.606 29.644 1.00 94.50 91 TYR A N 1
ATOM 741 C CA . TYR A 1 91 ? -4.614 -11.891 29.772 1.00 94.50 91 TYR A CA 1
ATOM 742 C C . TYR A 1 91 ? -5.923 -11.780 30.573 1.00 94.50 91 TYR A C 1
ATOM 744 O O . TYR A 1 91 ? -6.900 -12.462 30.272 1.00 94.50 91 TYR A O 1
ATOM 752 N N . GLY A 1 92 ? -5.968 -10.894 31.575 1.00 96.19 92 GLY A N 1
ATOM 753 C CA . GLY A 1 92 ? -7.173 -10.651 32.369 1.00 96.19 92 GLY A CA 1
ATOM 754 C C . GLY A 1 92 ? -8.321 -10.072 31.538 1.00 96.19 92 GLY A C 1
ATOM 755 O O . GLY A 1 92 ? -9.457 -10.531 31.660 1.00 96.19 92 GLY A O 1
ATOM 756 N N . GLU A 1 93 ? -8.027 -9.115 30.654 1.00 91.88 93 GLU A N 1
ATOM 757 C CA . GLU A 1 93 ? -9.012 -8.531 29.733 1.00 91.88 93 GLU A CA 1
ATOM 758 C C . GLU A 1 93 ? -9.535 -9.562 28.730 1.00 91.88 93 GLU A C 1
ATOM 760 O O . GLU A 1 93 ? -10.751 -9.676 28.543 1.00 91.88 93 GLU A O 1
ATOM 765 N N . LEU A 1 94 ? -8.636 -10.368 28.154 1.00 94.25 94 LEU A N 1
ATOM 766 C CA . LEU A 1 94 ? -9.001 -11.448 27.240 1.00 94.25 94 LEU A CA 1
ATOM 767 C C . LEU A 1 94 ? -9.881 -12.501 27.934 1.00 94.25 94 LEU A C 1
ATOM 769 O O . LEU A 1 94 ? -10.915 -12.902 27.399 1.00 94.25 94 LEU A O 1
ATOM 773 N N . A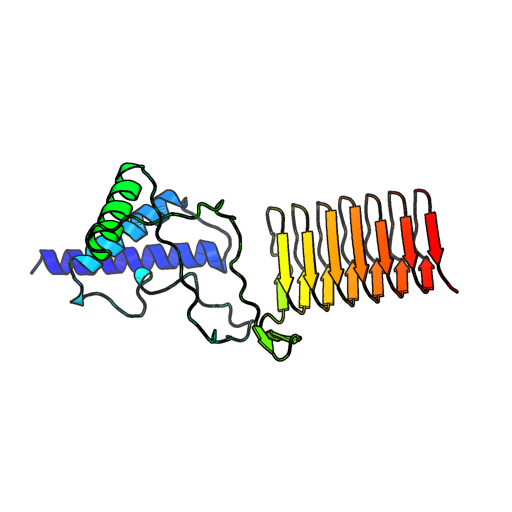LA A 1 95 ? -9.536 -12.903 29.162 1.00 94.19 95 ALA A N 1
ATOM 774 C CA . ALA A 1 95 ? -10.333 -13.840 29.954 1.00 94.19 95 ALA A CA 1
ATOM 775 C C . ALA A 1 95 ? -11.717 -13.270 30.313 1.00 94.19 95 ALA A C 1
ATOM 777 O O . ALA A 1 95 ? -12.720 -13.990 30.295 1.00 94.19 95 ALA A O 1
ATOM 778 N N . ALA A 1 96 ? -11.797 -11.969 30.610 1.00 94.62 96 ALA A N 1
ATOM 779 C CA . ALA A 1 96 ? -13.062 -11.290 30.862 1.00 94.62 96 ALA A CA 1
ATOM 780 C C . ALA A 1 96 ? -13.943 -11.244 29.605 1.00 94.62 96 ALA A C 1
ATOM 782 O O . ALA A 1 96 ? -15.146 -11.496 29.701 1.00 94.62 96 ALA A O 1
ATOM 783 N N . TRP A 1 97 ? -13.361 -10.964 28.433 1.00 94.75 97 TRP A N 1
ATOM 784 C CA . TRP A 1 97 ? -14.057 -11.060 27.148 1.00 94.75 97 TRP A CA 1
ATOM 785 C C . TRP A 1 97 ? -14.565 -12.480 26.889 1.00 94.75 97 TRP A C 1
ATOM 787 O O . TRP A 1 97 ? -15.758 -12.654 26.638 1.00 94.75 97 TRP A O 1
ATOM 797 N N . HIS A 1 98 ? -13.712 -13.493 27.064 1.00 94.12 98 HIS A N 1
ATOM 798 C CA . HIS A 1 98 ? -14.090 -14.891 26.875 1.00 94.12 98 HIS A CA 1
ATOM 799 C C . HIS A 1 98 ? -15.265 -15.273 27.781 1.00 94.12 98 HIS A C 1
ATOM 801 O O . HIS A 1 98 ? -16.248 -15.841 27.317 1.00 94.12 98 HIS A O 1
ATOM 807 N N . LYS A 1 99 ? -15.234 -14.882 29.063 1.00 93.44 99 LYS A N 1
ATOM 808 C CA . LYS A 1 99 ? -16.346 -15.114 29.998 1.00 93.44 99 LYS A CA 1
ATOM 809 C C . LYS A 1 99 ? -17.650 -14.456 29.534 1.00 93.44 99 LYS A C 1
ATOM 811 O O . LYS A 1 99 ? -18.706 -15.076 29.650 1.00 93.44 99 LYS A O 1
ATOM 816 N N . ARG A 1 100 ? -17.603 -13.224 29.005 1.00 94.06 100 ARG A N 1
ATOM 817 C CA . ARG A 1 100 ? -18.793 -12.558 28.439 1.00 94.06 100 ARG A CA 1
ATOM 818 C C . ARG A 1 100 ? -19.344 -13.336 27.242 1.00 94.06 100 ARG A C 1
ATOM 820 O O . ARG A 1 100 ? -20.543 -13.596 27.212 1.00 94.06 100 ARG A O 1
ATOM 827 N N . ALA A 1 101 ? -18.481 -13.765 26.321 1.00 93.31 101 ALA A N 1
ATOM 828 C CA . ALA A 1 101 ? -18.869 -14.583 25.172 1.00 93.31 101 ALA A CA 1
ATOM 829 C C . ALA A 1 101 ? -19.476 -15.936 25.599 1.00 93.31 101 ALA A C 1
ATOM 831 O O . ALA A 1 101 ? -20.541 -16.316 25.120 1.00 93.31 101 ALA A O 1
ATOM 832 N N . THR A 1 102 ? -18.868 -16.629 26.569 1.00 94.44 102 THR A N 1
ATOM 833 C CA . THR A 1 102 ? -19.397 -17.890 27.116 1.00 94.44 102 THR A CA 1
ATOM 834 C C . THR A 1 102 ? -20.770 -17.708 27.766 1.00 94.44 102 THR A C 1
ATOM 836 O O . THR A 1 102 ? -21.652 -18.543 27.575 1.00 94.44 102 THR A O 1
ATOM 839 N N . ASN A 1 103 ? -20.979 -16.619 28.512 1.00 93.56 103 ASN A N 1
ATOM 840 C CA . ASN A 1 103 ? -22.272 -16.322 29.131 1.00 93.56 103 ASN A CA 1
ATOM 841 C C . ASN A 1 103 ? -23.365 -16.064 28.084 1.00 93.56 103 ASN A C 1
ATOM 843 O O . ASN A 1 103 ? -24.478 -16.553 28.252 1.00 93.56 103 ASN A O 1
ATOM 847 N N . LEU A 1 104 ? -23.047 -15.350 26.996 1.00 94.50 104 LEU A N 1
ATOM 848 C CA . LEU A 1 104 ? -23.969 -15.129 25.870 1.00 94.50 104 LEU A CA 1
ATOM 849 C C . LEU A 1 104 ? -24.370 -16.434 25.171 1.00 94.50 104 LEU A C 1
ATOM 851 O O . LEU A 1 104 ? -25.452 -16.527 24.601 1.00 94.50 104 LEU A O 1
ATOM 855 N N . LEU A 1 105 ? -23.510 -17.448 25.235 1.00 94.19 105 LEU A N 1
ATOM 856 C CA . LEU A 1 105 ? -23.758 -18.775 24.677 1.00 94.19 105 LEU A CA 1
ATOM 857 C C . LEU A 1 105 ? -24.345 -19.763 25.697 1.00 94.19 105 LEU A C 1
ATOM 859 O O . LEU A 1 105 ? -24.386 -20.963 25.412 1.00 94.19 105 LEU A O 1
ATOM 863 N N . GLU A 1 106 ? -24.794 -19.278 26.859 1.00 94.00 106 GLU A N 1
ATOM 864 C CA . GLU A 1 106 ? -25.382 -20.074 27.947 1.00 94.00 106 GLU A CA 1
ATOM 865 C C . GLU A 1 106 ? -24.433 -21.163 28.479 1.00 94.00 106 GLU A C 1
ATOM 867 O O . GLU A 1 106 ? -24.834 -22.277 28.813 1.00 94.00 106 GLU A O 1
ATOM 872 N N . GLY A 1 107 ? -23.134 -20.858 28.541 1.00 88.62 107 GLY A N 1
ATOM 873 C CA . GLY A 1 107 ? -22.122 -21.778 29.064 1.00 88.62 107 GLY A CA 1
ATOM 874 C C . GLY A 1 107 ? -21.657 -22.846 28.073 1.00 88.62 107 GLY A C 1
ATOM 875 O O . GLY A 1 107 ? -20.830 -23.688 28.433 1.00 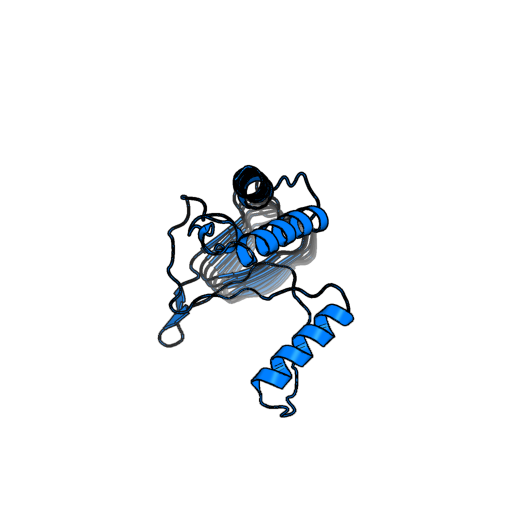88.62 107 GLY A O 1
ATOM 876 N N . ARG A 1 108 ? -22.147 -22.826 26.827 1.00 91.12 108 ARG A N 1
ATOM 877 C CA . ARG A 1 108 ? -21.660 -23.727 25.778 1.00 91.12 108 ARG A CA 1
ATOM 878 C C . ARG A 1 108 ? -20.203 -23.420 25.440 1.00 91.12 108 ARG A C 1
ATOM 880 O O . ARG A 1 108 ? -19.788 -22.263 25.379 1.00 91.12 108 ARG A O 1
ATOM 887 N N . ARG A 1 109 ? -19.429 -24.482 25.211 1.00 89.50 109 ARG A N 1
ATOM 888 C CA . ARG A 1 109 ? -18.059 -24.374 24.700 1.00 89.50 109 ARG A CA 1
ATOM 889 C C . ARG A 1 109 ? -18.091 -24.041 23.212 1.00 89.50 109 ARG A C 1
ATOM 891 O O . ARG A 1 109 ? -18.990 -24.489 22.504 1.00 89.50 109 ARG A O 1
ATOM 898 N N . PHE A 1 110 ? -17.101 -23.283 22.770 1.00 91.81 110 PHE A N 1
ATOM 899 C CA . PHE A 1 110 ? -16.880 -22.923 21.377 1.00 91.81 110 PHE A CA 1
ATOM 900 C C . PHE A 1 110 ? -15.378 -22.932 21.098 1.00 91.81 110 PHE A C 1
ATOM 902 O O . PHE A 1 110 ? -14.578 -22.720 22.012 1.00 91.81 110 PHE A O 1
ATOM 909 N N . ASP A 1 111 ? -15.021 -23.186 19.845 1.00 94.25 111 ASP A N 1
ATOM 910 C CA . ASP A 1 111 ? -13.642 -23.116 19.376 1.00 94.25 111 ASP A CA 1
ATOM 911 C C . ASP A 1 111 ? -13.317 -21.690 18.909 1.00 94.25 111 ASP A C 1
ATOM 913 O O . ASP A 1 111 ? -14.203 -20.935 18.502 1.00 94.25 111 ASP A O 1
ATOM 917 N N . LEU A 1 112 ? -12.039 -21.319 18.980 1.00 92.38 112 LEU A N 1
ATOM 918 C CA . LEU A 1 112 ? -11.523 -20.035 18.512 1.00 92.38 112 LEU A CA 1
ATOM 919 C C . LEU A 1 112 ? -10.549 -20.264 17.360 1.00 92.38 112 LEU A C 1
ATOM 921 O O . LEU A 1 112 ? -9.696 -21.148 17.431 1.00 92.38 112 LEU A O 1
ATOM 925 N N . VAL A 1 113 ? -10.657 -19.430 16.329 1.00 95.44 113 VAL A N 1
ATOM 926 C CA . VAL A 1 113 ? -9.626 -19.297 15.299 1.00 95.44 113 VAL A CA 1
ATOM 927 C C . VAL A 1 113 ? -8.711 -18.156 15.724 1.00 95.44 113 VAL A C 1
ATOM 929 O O . VAL A 1 113 ? -9.180 -17.056 16.011 1.00 95.44 113 VAL A O 1
ATOM 932 N N . CYS A 1 114 ? -7.414 -18.439 15.815 1.00 92.25 114 CYS A N 1
ATOM 933 C CA . CYS A 1 114 ? -6.400 -17.448 16.148 1.00 92.25 114 CYS A CA 1
ATOM 934 C C . CYS A 1 114 ? -5.615 -17.105 14.887 1.00 92.25 114 CYS A C 1
ATOM 936 O O . CYS A 1 114 ? -4.972 -17.977 14.303 1.00 92.25 114 CYS A O 1
ATOM 938 N N . GLU A 1 115 ? -5.643 -15.835 14.509 1.00 89.75 115 GLU A N 1
ATOM 939 C CA . GLU A 1 115 ? -4.926 -15.303 13.354 1.00 89.75 115 GLU A CA 1
ATOM 940 C C . GLU A 1 115 ? -3.930 -14.243 13.825 1.00 89.75 115 GLU A C 1
ATOM 942 O O . GLU A 1 115 ? -4.173 -13.538 14.810 1.00 89.75 115 GLU A O 1
ATOM 947 N N . SER A 1 116 ? -2.794 -14.131 13.136 1.00 87.88 116 SER A N 1
ATOM 948 C CA . SER A 1 116 ? -1.879 -13.011 13.357 1.00 87.88 116 SER A CA 1
ATOM 949 C C . SER A 1 116 ? -2.564 -11.720 12.921 1.00 87.88 116 SER A C 1
ATOM 951 O O . SER A 1 116 ? -3.052 -11.634 11.795 1.00 87.88 116 SER A O 1
ATOM 953 N N . LYS A 1 117 ? -2.574 -10.700 13.787 1.00 82.06 117 LYS A N 1
ATOM 954 C CA . LYS A 1 117 ? -3.034 -9.364 13.396 1.00 82.06 117 LYS A CA 1
ATOM 955 C C . LYS A 1 117 ? -2.034 -8.788 12.395 1.00 82.06 117 LYS A C 1
ATOM 957 O O . LYS A 1 117 ? -0.911 -8.469 12.772 1.00 82.06 117 LYS A O 1
ATOM 962 N N . ILE A 1 118 ? -2.449 -8.678 11.137 1.00 76.62 118 ILE A N 1
ATOM 963 C CA . ILE A 1 118 ? -1.694 -7.964 10.106 1.00 76.62 118 ILE A CA 1
ATOM 964 C C . ILE A 1 118 ? -1.868 -6.470 10.374 1.00 76.62 118 ILE A C 1
ATOM 966 O O . ILE A 1 118 ? -2.997 -6.004 10.547 1.00 76.62 118 ILE A O 1
ATOM 970 N N . ASP A 1 119 ? -0.758 -5.742 10.460 1.00 66.56 119 ASP A N 1
ATOM 971 C CA . ASP A 1 119 ? -0.773 -4.296 10.655 1.00 66.56 119 ASP A CA 1
ATOM 972 C C . ASP A 1 119 ? -0.680 -3.608 9.295 1.00 66.56 119 ASP A C 1
ATOM 974 O O . ASP A 1 119 ? 0.327 -3.706 8.603 1.00 66.56 119 ASP A O 1
ATOM 978 N N . GLY A 1 120 ? -1.790 -3.022 8.859 1.00 64.88 120 GLY A N 1
ATOM 979 C CA . GLY A 1 120 ? -1.948 -2.477 7.517 1.00 64.88 120 GLY A CA 1
ATOM 980 C C . GLY A 1 120 ? -3.357 -1.933 7.300 1.00 64.88 120 GLY A C 1
ATOM 981 O O . GLY A 1 120 ? -4.103 -1.693 8.252 1.00 64.88 120 GLY A O 1
ATOM 982 N N . LEU A 1 121 ? -3.744 -1.752 6.037 1.00 55.41 121 LEU A N 1
ATOM 983 C CA . LEU A 1 121 ? -5.047 -1.203 5.662 1.00 55.41 121 LEU A CA 1
ATOM 984 C C . LEU A 1 121 ? -6.084 -2.313 5.421 1.00 55.41 121 LEU A C 1
ATOM 986 O O . LEU A 1 121 ? -5.826 -3.279 4.702 1.00 55.41 121 LEU A O 1
ATOM 990 N N . ALA A 1 122 ? -7.297 -2.146 5.954 1.00 61.81 122 ALA A N 1
ATOM 991 C CA . ALA A 1 122 ? -8.434 -2.975 5.566 1.00 61.81 122 ALA A CA 1
ATOM 992 C C . ALA A 1 122 ? -8.939 -2.564 4.171 1.00 61.81 122 ALA A C 1
ATOM 994 O O . ALA A 1 122 ? -9.277 -1.403 3.945 1.00 61.81 122 ALA A O 1
ATOM 995 N N . VAL A 1 123 ? -9.026 -3.522 3.245 1.00 67.00 123 VAL A N 1
ATOM 996 C CA . VAL A 1 123 ? -9.528 -3.305 1.878 1.00 67.00 123 VAL A CA 1
ATOM 997 C C . VAL A 1 123 ? -10.785 -4.142 1.658 1.00 67.00 123 VAL A C 1
ATOM 999 O O . VAL A 1 123 ? -10.813 -5.326 1.988 1.00 67.00 123 VAL A O 1
ATOM 1002 N N . ALA A 1 124 ? -11.818 -3.545 1.060 1.00 67.06 124 ALA A N 1
ATOM 1003 C CA . ALA A 1 124 ? -13.016 -4.255 0.620 1.00 67.06 124 ALA A CA 1
ATOM 1004 C C . ALA A 1 124 ? -13.126 -4.215 -0.908 1.00 67.06 124 ALA A C 1
ATOM 1006 O O . ALA A 1 124 ? -13.162 -3.143 -1.513 1.00 67.06 124 ALA A O 1
ATOM 1007 N N . LEU A 1 125 ? -13.203 -5.396 -1.522 1.00 68.50 125 LEU A N 1
ATOM 1008 C CA . LEU A 1 125 ? -13.313 -5.576 -2.968 1.00 68.50 125 LEU A CA 1
ATOM 1009 C C . LEU A 1 125 ? -14.687 -6.157 -3.308 1.00 68.50 125 LEU A C 1
ATOM 1011 O O . LEU A 1 125 ? -15.101 -7.160 -2.730 1.00 68.50 125 LEU A O 1
ATOM 1015 N N . THR A 1 126 ? -15.394 -5.545 -4.255 1.00 65.25 126 THR A N 1
ATOM 1016 C CA . THR A 1 126 ? -16.715 -6.012 -4.704 1.00 65.25 126 THR A CA 1
ATOM 1017 C C . THR A 1 126 ? -16.606 -6.647 -6.079 1.00 65.25 126 THR A C 1
ATOM 1019 O O . THR A 1 126 ? -16.189 -5.976 -7.020 1.00 65.25 126 THR A O 1
ATOM 1022 N N . TYR A 1 127 ? -17.031 -7.906 -6.211 1.00 63.38 127 TYR A N 1
ATOM 1023 C CA . TYR A 1 127 ? -17.089 -8.618 -7.488 1.00 63.38 127 TYR A CA 1
ATOM 1024 C C . TYR A 1 127 ? -18.545 -8.858 -7.920 1.00 63.38 127 TYR A C 1
ATOM 1026 O O . TYR A 1 127 ? -19.362 -9.286 -7.108 1.00 63.38 127 TYR A O 1
ATOM 1034 N N . VAL A 1 128 ? -18.863 -8.634 -9.197 1.00 64.69 128 VAL A N 1
ATOM 1035 C CA . VAL A 1 128 ? -20.156 -8.950 -9.833 1.00 64.69 128 VAL A CA 1
ATOM 1036 C C . VAL A 1 128 ? -19.884 -9.877 -11.012 1.00 64.69 128 VAL A C 1
ATOM 1038 O O . VAL A 1 128 ? -19.036 -9.574 -11.846 1.00 64.69 128 VAL A O 1
ATOM 1041 N N . ASP A 1 129 ? -20.547 -11.035 -11.053 1.00 56.88 129 ASP A N 1
ATOM 1042 C CA . ASP A 1 129 ? -20.331 -12.084 -12.068 1.00 56.88 129 ASP A CA 1
ATOM 1043 C C . ASP A 1 129 ? -18.855 -12.511 -12.221 1.00 56.88 129 ASP A C 1
ATOM 1045 O O . ASP A 1 129 ? -18.382 -12.856 -13.302 1.00 56.88 129 ASP A O 1
ATOM 1049 N N . GLY A 1 130 ? -18.107 -12.474 -11.112 1.00 56.09 130 GLY A N 1
ATOM 1050 C CA . GLY A 1 130 ? -16.675 -12.787 -11.079 1.00 56.09 130 GLY A CA 1
ATOM 1051 C C . GLY A 1 130 ? -15.754 -11.649 -11.539 1.00 56.09 130 GLY A C 1
ATOM 1052 O O . GLY A 1 130 ? -14.540 -11.831 -11.547 1.00 56.09 130 GLY A O 1
ATOM 1053 N N . LEU A 1 131 ? -16.293 -10.474 -11.878 1.00 41.47 131 LEU A N 1
ATOM 1054 C CA . LEU A 1 131 ? -15.537 -9.284 -12.283 1.00 41.47 131 LEU A CA 1
ATOM 1055 C C . LEU A 1 131 ? -15.466 -8.269 -11.140 1.00 41.47 131 LEU A C 1
ATOM 1057 O O . LEU A 1 131 ? -16.474 -8.002 -10.499 1.00 41.47 131 LEU A O 1
ATOM 1061 N N . LEU A 1 132 ? -14.297 -7.676 -10.894 1.00 55.41 132 LEU A N 1
ATOM 1062 C CA . LEU A 1 132 ? -14.115 -6.631 -9.879 1.00 55.41 132 LEU A CA 1
ATOM 1063 C C . LEU A 1 132 ? -14.806 -5.322 -10.315 1.00 55.41 132 LEU A C 1
ATOM 1065 O O . LEU A 1 132 ? -14.497 -4.791 -11.379 1.00 55.41 132 LEU A O 1
ATOM 1069 N N . VAL A 1 133 ? -15.716 -4.795 -9.487 1.00 55.62 133 VAL A N 1
ATOM 1070 C CA . VAL A 1 133 ? -16.548 -3.605 -9.769 1.00 55.62 133 VAL A CA 1
ATOM 1071 C C . VAL A 1 133 ? -16.261 -2.433 -8.819 1.00 55.62 133 VAL A C 1
ATOM 1073 O O . VAL A 1 133 ? -16.317 -1.283 -9.251 1.00 55.62 133 VAL A O 1
ATOM 1076 N N . THR A 1 134 ? -15.893 -2.689 -7.557 1.00 61.16 134 THR A N 1
ATOM 1077 C CA . THR A 1 134 ? -15.627 -1.633 -6.553 1.00 61.16 134 THR A CA 1
ATOM 1078 C C . THR A 1 134 ? -14.400 -1.978 -5.693 1.00 61.16 134 THR A C 1
ATOM 1080 O O . THR A 1 134 ? -14.222 -3.137 -5.325 1.00 61.16 134 THR A O 1
ATOM 1083 N N . GLY A 1 135 ? -13.539 -0.984 -5.418 1.00 58.16 135 GLY A N 1
ATOM 1084 C CA . GLY A 1 135 ? -12.115 -1.145 -5.033 1.00 58.16 135 GLY A CA 1
ATOM 1085 C C . GLY A 1 135 ? -11.164 -0.523 -6.078 1.00 58.16 135 GLY A C 1
ATOM 1086 O O . GLY A 1 135 ? -10.136 -1.097 -6.435 1.00 58.16 135 GLY A O 1
ATOM 1087 N N . ALA A 1 136 ? -11.606 0.584 -6.690 1.00 63.78 136 A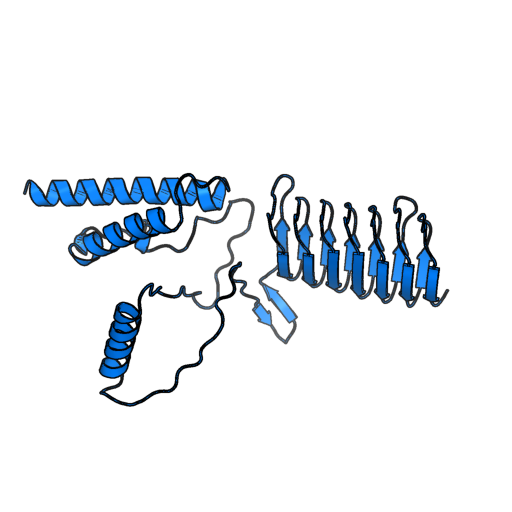LA A N 1
ATOM 1088 C CA . ALA A 1 136 ? -11.265 0.936 -8.067 1.00 63.78 136 ALA A CA 1
ATOM 1089 C C . ALA A 1 136 ? -9.852 1.499 -8.258 1.00 63.78 136 ALA A C 1
ATOM 1091 O O . ALA A 1 136 ? -9.226 1.165 -9.261 1.00 63.78 136 ALA A O 1
ATOM 1092 N N . THR A 1 137 ? -9.362 2.310 -7.317 1.00 69.62 137 THR A N 1
ATOM 1093 C CA . THR A 1 137 ? -8.040 2.936 -7.404 1.00 69.62 137 THR A CA 1
ATOM 1094 C C . THR A 1 137 ? -7.428 3.089 -6.016 1.00 69.62 137 THR A C 1
ATOM 1096 O O . THR A 1 137 ? -8.068 3.662 -5.140 1.00 69.62 137 THR A O 1
ATOM 1099 N N . VAL A 1 138 ? -6.200 2.613 -5.825 1.00 81.94 138 VAL A N 1
ATOM 1100 C CA . VAL A 1 138 ? -5.340 2.989 -4.695 1.00 81.94 138 VAL A CA 1
ATOM 1101 C C . VAL A 1 138 ? -4.261 3.917 -5.226 1.00 81.94 138 VAL A C 1
ATOM 1103 O O . VAL A 1 138 ? -3.621 3.590 -6.227 1.00 81.94 138 VAL A O 1
ATOM 1106 N N . THR A 1 139 ? -4.065 5.054 -4.562 1.00 79.69 139 THR A N 1
ATOM 1107 C CA . THR A 1 139 ? -3.016 6.009 -4.911 1.00 79.69 139 THR A CA 1
ATOM 1108 C C . THR A 1 139 ? -2.147 6.295 -3.695 1.00 79.69 139 THR A C 1
ATOM 1110 O O . THR A 1 139 ? -2.692 6.620 -2.647 1.00 79.69 139 THR A O 1
ATOM 1113 N N . VAL A 1 140 ? -0.826 6.208 -3.853 1.00 80.44 140 VAL A N 1
ATOM 1114 C CA . VAL A 1 140 ? 0.142 6.855 -2.952 1.00 80.44 140 VAL A CA 1
ATOM 1115 C C . VAL A 1 140 ? 0.532 8.154 -3.631 1.00 80.44 140 VAL A C 1
ATOM 1117 O O . VAL A 1 140 ? 1.174 8.124 -4.683 1.00 80.44 140 VAL A O 1
ATOM 1120 N N . ALA A 1 141 ? 0.056 9.282 -3.118 1.00 70.62 141 ALA A N 1
ATOM 1121 C CA . ALA A 1 141 ? 0.156 10.560 -3.808 1.00 70.62 141 ALA A CA 1
ATOM 1122 C C . ALA A 1 141 ? 1.589 11.113 -3.798 1.00 70.62 141 ALA A C 1
ATOM 1124 O O . ALA A 1 141 ? 2.416 10.777 -2.954 1.00 70.62 141 ALA A O 1
ATOM 1125 N N . SER A 1 142 ? 1.892 12.009 -4.738 1.00 77.44 142 SER A N 1
ATOM 1126 C CA . SER A 1 142 ? 3.183 12.701 -4.768 1.00 77.44 142 SER A CA 1
ATOM 1127 C C . SER A 1 142 ? 3.440 13.428 -3.443 1.00 77.44 142 SER A C 1
ATOM 1129 O O . SER A 1 142 ? 2.666 14.297 -3.049 1.00 77.44 142 SER A O 1
ATOM 1131 N N . GLY A 1 143 ? 4.575 13.133 -2.811 1.00 73.44 143 GLY A N 1
ATOM 1132 C CA . GLY A 1 143 ? 4.960 13.695 -1.515 1.00 73.44 143 GLY A CA 1
ATOM 1133 C C . GLY A 1 143 ? 4.519 12.864 -0.308 1.00 73.44 143 GLY A C 1
ATOM 1134 O O . GLY A 1 143 ? 5.009 13.129 0.785 1.00 73.44 143 GLY A O 1
ATOM 1135 N N . GLU A 1 144 ? 3.668 11.851 -0.496 1.00 74.44 144 GLU A N 1
ATOM 1136 C CA . GLU A 1 144 ? 3.401 10.844 0.532 1.00 74.44 144 GLU A CA 1
ATOM 1137 C C . GLU A 1 144 ? 4.553 9.840 0.604 1.00 74.44 144 GLU A C 1
ATOM 1139 O O . GLU A 1 144 ? 5.195 9.523 -0.407 1.00 74.44 144 GLU A O 1
ATOM 1144 N N . VAL A 1 145 ? 4.812 9.346 1.813 1.00 80.50 145 VAL A N 1
ATOM 1145 C CA . VAL A 1 145 ? 5.836 8.340 2.080 1.00 80.50 145 VAL A CA 1
ATOM 1146 C C . VAL A 1 145 ? 5.186 7.191 2.833 1.00 80.50 145 VAL A C 1
ATOM 1148 O O . VAL A 1 145 ? 4.661 7.384 3.921 1.00 80.50 145 VAL A O 1
ATOM 1151 N N . VAL A 1 146 ? 5.248 5.990 2.267 1.00 77.94 146 VAL A N 1
ATOM 1152 C CA . VAL A 1 146 ? 4.993 4.761 3.018 1.00 77.94 146 VAL A CA 1
ATOM 1153 C C . VAL A 1 146 ? 6.325 4.333 3.618 1.00 77.94 146 VAL A C 1
ATOM 1155 O O . VAL A 1 146 ? 7.217 3.880 2.898 1.00 77.94 146 VAL A O 1
ATOM 1158 N N . ASP A 1 147 ? 6.481 4.526 4.927 1.00 88.62 147 ASP A N 1
ATOM 1159 C CA . ASP A 1 147 ? 7.719 4.226 5.660 1.00 88.62 147 ASP A CA 1
ATOM 1160 C C . ASP A 1 147 ? 7.841 2.739 6.061 1.00 88.62 147 ASP A C 1
ATOM 1162 O O . ASP A 1 147 ? 8.271 2.412 7.162 1.00 88.62 147 ASP A O 1
ATOM 1166 N N . ASP A 1 148 ? 7.410 1.839 5.172 1.00 83.19 148 ASP A N 1
ATOM 1167 C CA . ASP A 1 148 ? 7.508 0.376 5.286 1.00 83.19 148 ASP A CA 1
ATOM 1168 C C . ASP A 1 148 ? 7.222 -0.270 3.906 1.00 83.19 148 ASP A C 1
ATOM 1170 O O . ASP A 1 148 ? 7.141 0.421 2.881 1.00 83.19 148 ASP A O 1
ATOM 1174 N N . ASP A 1 149 ? 7.059 -1.590 3.870 1.00 82.12 149 ASP A N 1
ATOM 1175 C CA . ASP A 1 149 ? 6.508 -2.339 2.743 1.00 82.12 149 ASP A CA 1
ATOM 1176 C C . ASP A 1 149 ? 5.035 -1.969 2.467 1.00 82.12 149 ASP A C 1
ATOM 1178 O O . ASP A 1 149 ? 4.224 -1.790 3.379 1.00 82.12 149 ASP A O 1
ATOM 1182 N N . LEU A 1 150 ? 4.638 -1.957 1.190 1.00 80.50 150 LEU A N 1
ATOM 1183 C CA . LEU A 1 150 ? 3.249 -1.767 0.765 1.00 80.50 150 LEU A CA 1
ATOM 1184 C C . LEU A 1 150 ? 2.694 -3.024 0.090 1.00 80.50 150 LEU A C 1
ATOM 1186 O O . LEU A 1 150 ? 3.145 -3.419 -0.983 1.00 80.50 150 LEU A O 1
ATOM 1190 N N . TYR A 1 151 ? 1.632 -3.587 0.666 1.00 86.12 151 TYR A N 1
ATOM 1191 C CA . TYR A 1 151 ? 0.852 -4.682 0.086 1.00 86.12 151 TYR A CA 1
ATOM 1192 C C . TYR A 1 151 ? -0.506 -4.151 -0.369 1.00 86.12 151 TYR A C 1
ATOM 1194 O O . TYR A 1 151 ? -1.309 -3.696 0.444 1.00 86.12 151 TYR A O 1
ATOM 1202 N N . VAL A 1 152 ? -0.780 -4.197 -1.673 1.00 81.75 152 VAL A N 1
ATOM 1203 C CA . VAL A 1 152 ? -1.965 -3.563 -2.255 1.00 81.75 152 VAL A CA 1
ATOM 1204 C C . VAL A 1 152 ? -2.611 -4.426 -3.337 1.00 81.75 152 VAL A C 1
ATOM 1206 O O . VAL A 1 152 ? -1.958 -4.929 -4.252 1.00 81.75 152 VAL A O 1
ATOM 1209 N N . ALA A 1 153 ? -3.935 -4.559 -3.253 1.00 81.94 153 ALA A N 1
ATOM 1210 C CA . ALA A 1 153 ? -4.756 -5.162 -4.293 1.00 81.94 153 ALA A CA 1
ATOM 1211 C C . ALA A 1 153 ? -5.936 -4.247 -4.645 1.00 81.94 153 ALA A C 1
ATOM 1213 O O . ALA A 1 153 ? -6.767 -3.950 -3.788 1.00 81.94 153 ALA A O 1
ATOM 1214 N N . ALA A 1 154 ? -6.009 -3.793 -5.898 1.00 76.00 154 ALA A N 1
ATOM 1215 C CA . ALA A 1 154 ? -7.048 -2.884 -6.393 1.00 76.00 154 ALA A CA 1
ATOM 1216 C C . ALA A 1 154 ? -7.174 -2.974 -7.921 1.00 76.00 154 ALA A C 1
ATOM 1218 O O . ALA A 1 154 ? -6.288 -3.498 -8.590 1.00 76.00 154 ALA A O 1
ATOM 1219 N N . ASN A 1 155 ? -8.249 -2.447 -8.517 1.00 76.94 155 ASN A N 1
ATOM 1220 C CA . ASN A 1 155 ? -8.352 -2.437 -9.984 1.00 76.94 155 ASN A CA 1
ATOM 1221 C C . ASN A 1 155 ? -7.269 -1.542 -10.625 1.00 76.94 155 ASN A C 1
ATOM 1223 O O . ASN A 1 155 ? -6.618 -1.956 -11.583 1.00 76.94 155 ASN A O 1
ATOM 1227 N N . SER A 1 156 ? -7.047 -0.348 -10.082 1.00 80.81 156 SER A N 1
ATOM 1228 C CA . SER A 1 156 ? -5.979 0.574 -10.467 1.00 80.81 156 SER A CA 1
ATOM 1229 C C . SER A 1 156 ? -5.087 0.859 -9.261 1.00 80.81 156 SER A C 1
ATOM 1231 O O . SER A 1 156 ? -5.580 1.093 -8.164 1.00 80.81 156 SER A O 1
ATOM 1233 N N . ILE A 1 157 ? -3.775 0.850 -9.442 1.00 88.69 157 ILE A N 1
ATOM 1234 C CA . ILE A 1 157 ? -2.798 1.173 -8.398 1.00 88.69 157 ILE A CA 1
ATOM 1235 C C . ILE A 1 157 ? -1.853 2.219 -8.981 1.00 88.69 157 ILE A C 1
ATOM 1237 O O . ILE A 1 157 ? -1.284 1.998 -10.050 1.00 88.69 157 ILE A O 1
ATOM 1241 N N . ILE A 1 158 ? -1.725 3.365 -8.317 1.00 90.12 158 ILE A N 1
ATOM 1242 C CA . ILE A 1 158 ? -0.903 4.494 -8.762 1.00 90.12 158 ILE A CA 1
ATOM 1243 C C . ILE A 1 158 ? 0.032 4.891 -7.621 1.00 90.12 158 ILE A C 1
ATOM 1245 O O . ILE A 1 158 ? -0.413 5.346 -6.576 1.00 90.12 158 ILE A O 1
ATOM 1249 N N . ILE A 1 159 ? 1.334 4.722 -7.801 1.00 93.94 159 ILE A N 1
ATOM 1250 C CA . ILE A 1 159 ? 2.338 5.092 -6.804 1.00 93.94 159 ILE A CA 1
ATOM 1251 C C . ILE A 1 159 ? 3.078 6.316 -7.331 1.00 93.94 159 ILE A C 1
ATOM 1253 O O . ILE A 1 159 ? 4.004 6.173 -8.121 1.00 93.94 159 ILE A O 1
ATOM 1257 N N . ASP A 1 160 ? 2.641 7.510 -6.947 1.00 86.56 160 ASP A N 1
ATOM 1258 C CA . ASP A 1 160 ? 3.297 8.784 -7.269 1.00 86.56 160 ASP A CA 1
ATOM 1259 C C . ASP A 1 160 ? 4.278 9.227 -6.168 1.00 86.56 160 ASP A C 1
ATOM 1261 O O . ASP A 1 160 ? 5.219 9.970 -6.447 1.00 86.56 160 ASP A O 1
ATOM 1265 N N . GLY A 1 161 ? 4.058 8.784 -4.927 1.00 80.00 161 GLY A N 1
ATOM 1266 C CA . GLY A 1 161 ? 4.918 9.037 -3.768 1.00 80.00 161 GLY A CA 1
ATOM 1267 C C . GLY A 1 161 ? 6.054 8.026 -3.594 1.00 80.00 161 GLY A C 1
ATOM 1268 O O . GLY A 1 161 ? 6.452 7.336 -4.532 1.00 80.00 161 GLY A O 1
ATOM 1269 N N . THR A 1 162 ? 6.590 7.943 -2.379 1.00 91.19 162 THR A N 1
ATOM 1270 C CA . THR A 1 162 ? 7.739 7.085 -2.055 1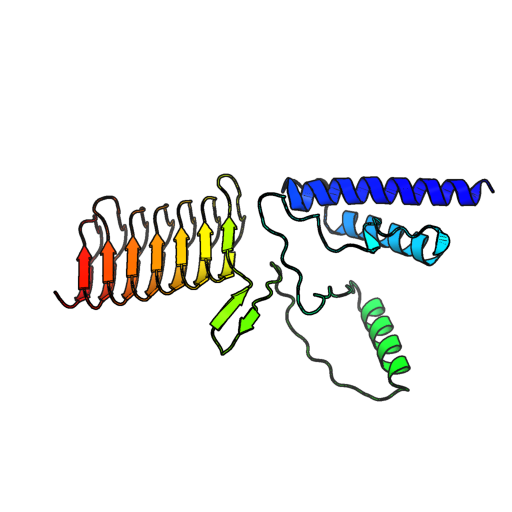.00 91.19 162 THR A CA 1
ATOM 1271 C C . THR A 1 162 ? 7.313 5.888 -1.213 1.00 91.19 162 THR A C 1
ATOM 1273 O O . THR A 1 162 ? 6.580 6.048 -0.243 1.00 91.19 162 THR A O 1
ATOM 1276 N N . ILE A 1 163 ? 7.819 4.699 -1.537 1.00 88.88 163 ILE A N 1
ATOM 1277 C CA . ILE A 1 163 ? 7.755 3.507 -0.680 1.00 88.88 163 ILE A CA 1
ATOM 1278 C C . ILE A 1 163 ? 9.172 3.220 -0.180 1.00 88.88 163 ILE A C 1
ATOM 1280 O O . ILE A 1 163 ? 10.077 3.010 -0.993 1.00 88.88 163 ILE A O 1
ATOM 1284 N N . ASN A 1 164 ? 9.390 3.235 1.136 1.00 90.50 164 ASN A N 1
ATOM 1285 C CA . ASN A 1 164 ? 10.710 2.966 1.711 1.00 90.50 164 ASN A CA 1
ATOM 1286 C C . ASN A 1 164 ? 11.049 1.468 1.763 1.00 90.50 164 ASN A C 1
ATOM 1288 O O . ASN A 1 164 ? 12.232 1.130 1.718 1.00 90.50 164 ASN A O 1
ATOM 1292 N N . GLY A 1 165 ? 10.041 0.592 1.801 1.00 88.06 165 GLY A N 1
ATOM 1293 C CA . GLY A 1 165 ? 10.190 -0.860 1.690 1.00 88.06 165 GLY A CA 1
ATOM 1294 C C . GLY A 1 165 ? 9.929 -1.413 0.283 1.00 88.06 165 GLY A C 1
ATOM 1295 O O . GLY A 1 165 ? 10.145 -0.745 -0.736 1.00 88.06 165 GLY A O 1
ATOM 1296 N N . ASP A 1 166 ? 9.467 -2.659 0.237 1.00 96.88 166 ASP A N 1
ATOM 1297 C CA . ASP A 1 166 ? 9.050 -3.379 -0.965 1.00 96.88 166 ASP A CA 1
ATOM 1298 C C . ASP A 1 166 ? 7.587 -3.061 -1.342 1.00 96.88 166 ASP A C 1
ATOM 1300 O O . ASP A 1 166 ? 6.725 -2.850 -0.492 1.00 96.88 166 ASP A O 1
ATOM 1304 N N . LEU A 1 167 ? 7.269 -3.090 -2.638 1.00 95.69 167 LEU A N 1
ATOM 1305 C CA . LEU A 1 167 ? 5.904 -2.972 -3.156 1.00 95.69 167 LEU A CA 1
ATOM 1306 C C . LEU A 1 167 ? 5.403 -4.322 -3.675 1.00 95.69 167 LEU A C 1
ATOM 1308 O O . LEU A 1 167 ? 5.943 -4.859 -4.641 1.00 95.69 167 LEU A O 1
ATOM 1312 N N . TRP A 1 168 ? 4.302 -4.808 -3.112 1.00 94.06 168 TRP A N 1
ATOM 1313 C CA . TRP A 1 168 ? 3.553 -5.973 -3.574 1.00 94.06 168 TRP A CA 1
ATOM 1314 C C . TRP A 1 168 ? 2.195 -5.525 -4.113 1.00 94.06 168 TRP A C 1
ATOM 1316 O O . TRP A 1 168 ? 1.305 -5.155 -3.350 1.00 94.06 168 TRP A O 1
ATOM 1326 N N . ALA A 1 169 ? 2.028 -5.555 -5.435 1.00 91.19 169 ALA A N 1
ATOM 1327 C CA . ALA A 1 169 ? 0.864 -4.999 -6.117 1.00 91.19 169 ALA A CA 1
ATOM 1328 C C . ALA A 1 169 ? 0.149 -6.033 -6.999 1.00 91.19 169 ALA A C 1
ATOM 1330 O O . ALA A 1 169 ? 0.750 -6.647 -7.883 1.00 91.19 169 ALA A O 1
ATOM 1331 N N . ALA A 1 170 ? -1.161 -6.182 -6.809 1.00 89.88 170 ALA A N 1
ATOM 1332 C CA . ALA A 1 170 ? -2.015 -7.003 -7.665 1.00 89.88 170 ALA A CA 1
ATOM 1333 C C . ALA A 1 170 ? -3.217 -6.194 -8.172 1.00 89.88 170 ALA A C 1
ATOM 1335 O O . ALA A 1 170 ? -4.021 -5.699 -7.385 1.00 89.88 170 ALA A O 1
ATOM 1336 N N . GLY A 1 171 ? -3.373 -6.061 -9.489 1.00 82.50 171 GLY A N 1
ATOM 1337 C CA . GLY A 1 171 ? -4.450 -5.244 -10.049 1.00 82.50 171 GLY A CA 1
ATOM 1338 C C . GLY A 1 171 ? -4.634 -5.367 -11.552 1.00 82.50 171 GLY A C 1
ATOM 1339 O O . GLY A 1 171 ? -3.942 -6.127 -12.213 1.00 82.50 171 GLY A O 1
ATOM 1340 N N . ASN A 1 172 ? -5.576 -4.624 -12.130 1.00 82.31 172 ASN A N 1
ATOM 1341 C CA . ASN A 1 172 ? -5.724 -4.571 -13.589 1.00 82.31 172 ASN A CA 1
ATOM 1342 C C . ASN A 1 172 ? -4.691 -3.610 -14.202 1.00 82.31 172 ASN A C 1
ATOM 1344 O O . ASN A 1 172 ? -4.029 -3.958 -15.179 1.00 82.31 172 ASN A O 1
ATOM 1348 N N . SER A 1 173 ? -4.526 -2.428 -13.604 1.00 87.25 173 SER A N 1
ATOM 1349 C CA . SER A 1 173 ? -3.534 -1.421 -13.993 1.00 87.25 173 SER A CA 1
ATOM 1350 C C . SER A 1 173 ? -2.663 -1.046 -12.800 1.00 87.25 173 SER A C 1
ATOM 1352 O O . SER A 1 173 ? -3.187 -0.633 -11.770 1.00 87.25 173 SER A O 1
ATOM 1354 N N . ILE A 1 174 ? -1.345 -1.144 -12.946 1.00 96.75 174 ILE A N 1
ATOM 1355 C CA . ILE A 1 174 ? -0.370 -0.759 -11.922 1.00 96.75 174 ILE A CA 1
ATOM 1356 C C . ILE A 1 174 ? 0.600 0.240 -12.550 1.00 96.75 174 ILE A C 1
ATOM 1358 O O . ILE A 1 174 ? 1.229 -0.061 -13.563 1.00 96.75 174 ILE A O 1
ATOM 1362 N N . THR A 1 175 ? 0.733 1.417 -11.951 1.00 96.62 175 THR A N 1
ATOM 1363 C CA . THR A 1 175 ? 1.647 2.467 -12.404 1.00 96.62 175 THR A CA 1
ATOM 1364 C C . THR A 1 175 ? 2.476 2.955 -11.224 1.00 96.62 175 THR A C 1
ATOM 1366 O O . THR A 1 175 ? 1.925 3.454 -10.250 1.00 96.62 175 THR A O 1
ATOM 1369 N N . VAL A 1 176 ? 3.797 2.834 -11.322 1.00 97.75 176 VAL A N 1
ATOM 1370 C CA . VAL A 1 176 ? 4.757 3.303 -10.317 1.00 97.75 176 VAL A CA 1
ATOM 1371 C C . VAL A 1 176 ? 5.515 4.490 -10.901 1.00 97.75 176 VAL A C 1
ATOM 1373 O O . VAL A 1 176 ? 6.439 4.304 -11.685 1.00 97.75 176 VAL A O 1
ATOM 1376 N N . ASN A 1 177 ? 5.088 5.709 -10.586 1.00 95.12 177 ASN A N 1
ATOM 1377 C CA . ASN A 1 177 ? 5.726 6.959 -11.012 1.00 95.12 177 ASN A CA 1
ATOM 1378 C C . ASN A 1 177 ? 6.779 7.457 -10.019 1.00 95.12 177 ASN A C 1
ATOM 1380 O O . ASN A 1 177 ? 7.788 8.022 -10.435 1.00 95.12 177 ASN A O 1
ATOM 1384 N N . GLY A 1 178 ? 6.533 7.258 -8.727 1.00 87.00 178 GLY A N 1
ATOM 1385 C CA . GLY A 1 178 ? 7.434 7.616 -7.643 1.00 87.00 178 GLY A CA 1
ATOM 1386 C C . GLY A 1 178 ? 8.488 6.545 -7.360 1.00 87.00 178 GLY A C 1
ATOM 1387 O O . GLY A 1 178 ? 8.708 5.635 -8.160 1.00 87.00 178 GLY A O 1
ATOM 1388 N N . VAL A 1 179 ? 9.183 6.677 -6.233 1.00 97.69 179 VAL A N 1
ATOM 1389 C CA . VAL A 1 179 ? 10.346 5.839 -5.905 1.00 97.69 179 VAL A CA 1
ATOM 1390 C C . VAL A 1 179 ? 9.933 4.676 -5.012 1.00 97.69 179 VAL A C 1
ATOM 1392 O O . VAL A 1 179 ? 9.245 4.869 -4.014 1.00 97.69 179 VAL A O 1
ATOM 1395 N N . VAL A 1 180 ? 10.406 3.475 -5.334 1.00 98.31 180 VAL A N 1
ATOM 1396 C CA . VAL A 1 180 ? 10.353 2.316 -4.435 1.00 98.31 180 VAL A CA 1
ATOM 1397 C C . VAL A 1 180 ? 11.785 1.982 -4.042 1.00 98.31 180 VAL A C 1
ATOM 1399 O O . VAL A 1 180 ? 12.568 1.543 -4.880 1.00 98.31 180 VAL A O 1
ATOM 1402 N N . ASN A 1 181 ? 12.160 2.219 -2.787 1.00 98.12 181 ASN A N 1
ATOM 1403 C CA . ASN A 1 181 ? 13.528 1.978 -2.318 1.00 98.12 181 ASN A CA 1
ATOM 1404 C C . ASN A 1 181 ? 13.851 0.476 -2.221 1.00 98.12 181 ASN A C 1
ATOM 1406 O O . ASN A 1 181 ? 15.013 0.095 -2.354 1.00 98.12 181 ASN A O 1
ATOM 1410 N N . GLY A 1 182 ? 12.835 -0.371 -2.044 1.00 98.12 182 GLY A N 1
ATOM 1411 C CA . GLY A 1 182 ? 12.947 -1.822 -2.109 1.00 98.12 182 GLY A CA 1
ATOM 1412 C C . GLY A 1 182 ? 12.749 -2.406 -3.513 1.00 98.12 182 GLY A C 1
ATOM 1413 O O . GLY A 1 182 ? 13.163 -1.849 -4.534 1.00 98.12 182 GLY A O 1
ATOM 1414 N N . SER A 1 183 ? 12.138 -3.588 -3.555 1.00 98.75 183 SER A N 1
ATOM 1415 C CA . SER A 1 183 ? 11.755 -4.322 -4.762 1.00 98.75 183 SER A CA 1
ATOM 1416 C C . SER A 1 183 ? 10.297 -4.068 -5.138 1.00 98.75 183 SER A C 1
ATOM 1418 O O . SER A 1 183 ? 9.457 -3.811 -4.283 1.00 98.75 183 SER A O 1
ATOM 1420 N N . VAL A 1 184 ? 9.963 -4.244 -6.416 1.00 98.62 184 VAL A N 1
ATOM 1421 C CA . VAL A 1 184 ? 8.571 -4.268 -6.889 1.00 98.62 184 VAL A CA 1
ATOM 1422 C C . VAL A 1 184 ? 8.202 -5.682 -7.323 1.00 98.62 184 VAL A C 1
ATOM 1424 O O . VAL A 1 184 ? 8.817 -6.241 -8.231 1.00 98.62 184 VAL A O 1
ATOM 1427 N N . MET A 1 185 ? 7.169 -6.249 -6.708 1.00 98.25 185 MET A N 1
ATOM 1428 C CA . MET A 1 185 ? 6.471 -7.456 -7.143 1.00 98.25 185 MET A CA 1
ATOM 1429 C C . MET A 1 185 ? 5.081 -7.062 -7.644 1.00 98.25 185 MET A C 1
ATOM 1431 O O . MET A 1 185 ? 4.233 -6.651 -6.856 1.00 98.25 185 MET A O 1
ATOM 1435 N N . ALA A 1 186 ? 4.833 -7.173 -8.950 1.00 95.62 186 ALA A N 1
ATOM 1436 C CA . ALA A 1 186 ? 3.599 -6.680 -9.559 1.00 95.62 186 ALA A CA 1
ATOM 1437 C C . ALA A 1 186 ? 2.950 -7.699 -10.500 1.00 95.62 186 ALA A C 1
ATOM 1439 O O . ALA A 1 186 ? 3.585 -8.213 -11.418 1.00 95.62 186 ALA A O 1
ATOM 1440 N N . VAL A 1 187 ? 1.655 -7.955 -10.330 1.00 93.19 187 VAL A N 1
ATOM 1441 C CA . VAL A 1 187 ? 0.877 -8.769 -11.273 1.00 93.19 187 VAL A CA 1
ATOM 1442 C C . VAL A 1 187 ? -0.348 -7.992 -11.723 1.00 93.19 187 VAL A C 1
ATOM 1444 O O . VAL A 1 187 ? -1.194 -7.623 -10.909 1.00 93.19 187 VAL A O 1
ATOM 1447 N N . GLY A 1 188 ? -0.465 -7.772 -13.029 1.00 85.62 188 GLY A N 1
ATOM 1448 C CA . GLY A 1 188 ? -1.640 -7.128 -13.596 1.00 85.62 188 GLY A CA 1
ATOM 1449 C C . GLY A 1 188 ? -1.698 -7.166 -15.109 1.00 85.62 188 GLY A C 1
ATOM 1450 O O . GLY A 1 188 ? -0.761 -7.609 -15.759 1.00 85.62 188 GLY A O 1
ATOM 1451 N N . ARG A 1 189 ? -2.800 -6.706 -15.707 1.00 87.38 189 ARG A N 1
ATOM 1452 C CA . ARG A 1 189 ? -2.895 -6.646 -17.174 1.00 87.38 189 ARG A CA 1
ATOM 1453 C C . ARG A 1 189 ? -1.862 -5.673 -17.734 1.00 87.38 189 ARG A C 1
ATOM 1455 O O . ARG A 1 189 ? -1.169 -6.000 -18.694 1.00 87.38 189 ARG A O 1
ATOM 1462 N N . THR A 1 190 ? -1.720 -4.512 -17.103 1.00 90.81 190 THR A N 1
ATOM 1463 C CA . THR A 1 190 ? -0.705 -3.520 -17.460 1.00 90.81 190 THR A CA 1
ATOM 1464 C C . THR A 1 190 ? 0.088 -3.109 -16.228 1.00 90.81 190 THR A C 1
ATOM 1466 O O . THR A 1 190 ? -0.502 -2.708 -15.225 1.00 90.81 190 THR A O 1
ATOM 1469 N N . VAL A 1 191 ? 1.417 -3.185 -16.316 1.00 97.69 191 VAL A N 1
ATOM 1470 C CA . VAL A 1 191 ? 2.341 -2.724 -15.272 1.00 97.69 191 VAL A CA 1
ATOM 1471 C C . VAL A 1 191 ? 3.327 -1.737 -15.887 1.00 97.69 191 VAL A C 1
ATOM 1473 O O . VAL A 1 191 ? 4.052 -2.087 -16.815 1.00 97.69 191 VAL A O 1
ATOM 1476 N N . ASN A 1 192 ? 3.360 -0.514 -15.366 1.00 97.62 192 ASN A N 1
ATOM 1477 C CA . ASN A 1 192 ? 4.281 0.534 -15.790 1.00 97.62 192 ASN A CA 1
ATOM 1478 C C . ASN A 1 192 ? 5.183 0.934 -14.621 1.00 97.62 192 ASN A C 1
ATOM 1480 O O . ASN A 1 192 ? 4.693 1.425 -13.605 1.00 97.62 192 ASN A O 1
ATOM 1484 N N . ILE A 1 193 ? 6.491 0.749 -14.778 1.00 98.31 193 ILE A N 1
ATOM 1485 C CA . ILE A 1 193 ? 7.513 1.161 -13.814 1.00 98.31 193 ILE A CA 1
ATOM 1486 C C . ILE A 1 193 ? 8.219 2.394 -14.378 1.00 98.31 193 ILE A C 1
ATOM 1488 O O . ILE A 1 193 ? 9.110 2.285 -15.218 1.00 98.31 193 ILE A O 1
ATOM 1492 N N . ASN A 1 194 ? 7.763 3.575 -13.973 1.00 97.06 194 ASN A N 1
ATOM 1493 C CA . ASN A 1 194 ? 8.247 4.866 -14.461 1.00 97.06 194 ASN A CA 1
ATOM 1494 C C . ASN A 1 194 ? 9.274 5.506 -13.524 1.00 97.06 194 ASN A C 1
ATOM 1496 O O . ASN A 1 194 ? 10.204 6.151 -14.002 1.00 97.06 194 ASN A O 1
ATOM 1500 N N . GLY A 1 195 ? 9.098 5.335 -12.215 1.00 93.88 195 GLY A N 1
ATOM 1501 C CA . GLY A 1 195 ? 10.034 5.802 -11.201 1.00 93.88 195 GLY A CA 1
ATOM 1502 C C . GLY A 1 195 ? 11.133 4.790 -10.881 1.00 93.88 195 GLY A C 1
ATOM 1503 O O . GLY A 1 195 ? 11.156 3.677 -11.410 1.00 93.88 195 GLY A O 1
ATOM 1504 N N . GLY A 1 196 ? 12.071 5.212 -10.033 1.00 97.31 196 GLY A N 1
ATOM 1505 C CA . GLY A 1 196 ? 13.232 4.408 -9.658 1.00 97.31 196 GLY A CA 1
ATOM 1506 C C . GLY A 1 196 ? 12.884 3.271 -8.697 1.00 97.31 196 GLY A C 1
ATOM 1507 O O . GLY A 1 196 ? 12.114 3.466 -7.755 1.00 97.31 196 GLY A O 1
ATOM 1508 N N . VAL A 1 197 ? 13.495 2.105 -8.914 1.00 98.75 197 VAL A N 1
ATOM 1509 C CA . VAL A 1 197 ? 13.417 0.937 -8.029 1.00 98.75 197 VAL A CA 1
ATOM 1510 C C . VAL A 1 197 ? 14.808 0.630 -7.476 1.00 98.75 197 VAL A C 1
ATOM 1512 O O . VAL A 1 197 ? 15.760 0.380 -8.224 1.00 98.75 197 VAL A O 1
ATOM 1515 N N . GLY A 1 198 ? 14.939 0.673 -6.152 1.00 98.06 198 GLY A N 1
ATOM 1516 C CA . GLY A 1 198 ? 16.218 0.532 -5.458 1.00 98.06 198 GLY A CA 1
ATOM 1517 C C . GLY A 1 198 ? 16.777 -0.887 -5.491 1.00 98.06 198 GLY A C 1
ATOM 1518 O O . GLY A 1 198 ? 17.993 -1.054 -5.471 1.00 98.06 198 GLY A O 1
ATOM 1519 N N . HIS A 1 199 ? 15.923 -1.906 -5.607 1.00 98.44 199 HIS A N 1
ATOM 1520 C CA . HIS A 1 199 ? 16.329 -3.303 -5.757 1.00 98.44 199 HIS A CA 1
ATOM 1521 C C . HIS A 1 199 ? 15.829 -3.887 -7.089 1.00 98.44 199 HIS A C 1
ATOM 1523 O O . HIS A 1 199 ? 16.220 -3.410 -8.151 1.00 98.44 199 HIS A O 1
ATOM 1529 N N . ALA A 1 200 ? 15.013 -4.943 -7.058 1.00 98.50 200 ALA A N 1
ATOM 1530 C CA . ALA A 1 200 ? 14.622 -5.706 -8.241 1.00 98.50 200 ALA A CA 1
ATOM 1531 C C . ALA A 1 200 ? 13.155 -5.475 -8.632 1.00 98.50 200 ALA A C 1
ATOM 1533 O O . ALA A 1 200 ? 12.307 -5.211 -7.781 1.00 98.50 200 ALA A O 1
ATOM 1534 N N . VAL A 1 201 ? 12.834 -5.680 -9.910 1.00 98.69 201 VAL A N 1
ATOM 1535 C CA . VAL A 1 201 ? 11.451 -5.732 -10.410 1.00 98.69 201 VAL A CA 1
ATOM 1536 C C . VAL A 1 201 ? 11.111 -7.159 -10.817 1.00 98.69 201 VAL A C 1
ATOM 1538 O O . VAL A 1 201 ? 11.821 -7.785 -11.600 1.00 98.69 201 VAL A O 1
ATOM 1541 N N . ARG A 1 202 ? 9.988 -7.676 -10.318 1.00 98.38 202 ARG A N 1
ATOM 1542 C CA . ARG A 1 202 ? 9.381 -8.940 -10.745 1.00 98.38 202 ARG A CA 1
ATOM 1543 C C . ARG A 1 202 ? 7.951 -8.661 -11.169 1.00 98.38 202 ARG A C 1
ATOM 1545 O O . ARG A 1 202 ? 7.126 -8.323 -10.323 1.00 98.38 202 ARG A O 1
ATOM 1552 N N . ALA A 1 203 ? 7.659 -8.779 -12.463 1.00 96.00 203 ALA A N 1
ATOM 1553 C CA . ALA A 1 203 ? 6.348 -8.408 -12.983 1.00 96.00 203 ALA A CA 1
ATOM 1554 C C . ALA A 1 203 ? 5.738 -9.434 -13.947 1.00 96.00 203 ALA A C 1
ATOM 1556 O O . ALA A 1 203 ? 6.433 -10.042 -14.761 1.00 96.00 203 ALA A O 1
ATOM 1557 N N . GLY A 1 204 ? 4.420 -9.616 -13.869 1.00 92.38 204 GLY A N 1
ATOM 1558 C CA . GLY A 1 204 ? 3.666 -10.522 -14.736 1.00 92.38 204 GLY A CA 1
ATOM 1559 C C . GLY A 1 204 ? 2.406 -9.873 -15.302 1.00 92.38 204 GLY A C 1
ATOM 1560 O O . GLY A 1 204 ? 1.706 -9.181 -14.564 1.00 92.38 204 GLY A O 1
ATOM 1561 N N . GLY A 1 205 ? 2.103 -10.084 -16.590 1.00 87.69 205 GLY A N 1
ATOM 1562 C CA . GLY A 1 205 ? 0.955 -9.407 -17.204 1.00 87.69 205 GLY A CA 1
ATOM 1563 C C . GLY A 1 205 ? 0.757 -9.544 -18.709 1.00 87.69 205 GLY A C 1
ATOM 1564 O O . GLY A 1 205 ? 1.396 -10.349 -19.370 1.00 87.69 205 GLY A O 1
ATOM 1565 N N . GLU A 1 206 ? -0.133 -8.734 -19.280 1.00 88.62 206 GLU A N 1
ATOM 1566 C CA . GLU A 1 206 ? -0.268 -8.620 -20.739 1.00 88.62 206 GLU A CA 1
ATOM 1567 C C . GLU A 1 206 ? 0.796 -7.667 -21.290 1.00 88.62 206 GLU A C 1
ATOM 1569 O O . GLU A 1 206 ? 1.534 -8.036 -22.201 1.00 88.62 206 GLU A O 1
ATOM 1574 N N . THR A 1 207 ? 0.939 -6.488 -20.684 1.00 92.94 207 THR A N 1
ATOM 1575 C CA . THR A 1 207 ? 1.944 -5.486 -21.054 1.00 92.94 207 THR A CA 1
ATOM 1576 C C . THR A 1 207 ? 2.732 -5.041 -19.834 1.00 92.94 207 THR A C 1
ATOM 1578 O O . THR A 1 207 ? 2.149 -4.571 -18.856 1.00 92.94 207 THR A O 1
ATOM 1581 N N . ILE A 1 208 ? 4.056 -5.140 -19.915 1.00 97.31 208 ILE A N 1
ATOM 1582 C CA . ILE A 1 208 ? 4.974 -4.642 -18.893 1.00 97.31 208 ILE A CA 1
ATOM 1583 C C . ILE A 1 208 ? 5.892 -3.608 -19.531 1.00 97.31 208 ILE A C 1
ATOM 1585 O O . ILE A 1 208 ? 6.597 -3.918 -20.492 1.00 97.31 208 ILE A O 1
ATOM 1589 N N . THR A 1 209 ? 5.900 -2.398 -18.979 1.00 97.38 209 THR A N 1
ATOM 1590 C CA . THR A 1 209 ? 6.778 -1.312 -19.418 1.00 97.38 209 THR A CA 1
ATOM 1591 C C . THR A 1 209 ? 7.684 -0.886 -18.274 1.00 97.38 209 THR A C 1
ATOM 1593 O O . THR A 1 209 ? 7.200 -0.574 -17.186 1.00 97.38 209 THR A O 1
ATOM 1596 N N . VAL A 1 210 ? 8.989 -0.826 -18.522 1.00 97.94 210 VAL A N 1
ATOM 1597 C CA . VAL A 1 210 ? 9.979 -0.270 -17.595 1.00 97.94 210 VAL A CA 1
ATOM 1598 C C . VAL A 1 210 ? 10.616 0.942 -18.265 1.00 97.94 210 VAL A C 1
ATOM 1600 O O . VAL A 1 210 ? 11.258 0.815 -19.307 1.00 97.94 210 VAL A O 1
ATOM 1603 N N . ASN A 1 211 ? 10.384 2.115 -17.679 1.00 96.31 211 ASN A N 1
ATOM 1604 C CA . ASN A 1 211 ? 10.950 3.399 -18.090 1.00 96.31 211 ASN A CA 1
ATOM 1605 C C . ASN A 1 211 ? 11.962 3.945 -17.082 1.00 96.31 211 ASN A C 1
ATOM 1607 O O . ASN A 1 211 ? 12.871 4.664 -17.495 1.00 96.31 211 ASN A O 1
ATOM 1611 N N . GLY A 1 212 ? 11.760 3.655 -15.793 1.00 91.12 212 GLY A N 1
ATOM 1612 C CA . GLY A 1 212 ? 12.613 4.111 -14.701 1.00 91.12 212 GLY A CA 1
ATOM 1613 C C . GLY A 1 212 ? 13.821 3.209 -14.466 1.00 91.12 212 GLY A C 1
ATOM 1614 O O . GLY A 1 212 ? 13.881 2.077 -14.953 1.00 91.12 212 GLY A O 1
ATOM 1615 N N . ASP A 1 213 ? 14.780 3.726 -13.704 1.00 97.88 213 ASP A N 1
ATOM 1616 C CA . ASP A 1 213 ? 15.990 2.995 -13.340 1.00 97.88 213 ASP A CA 1
ATOM 1617 C C . ASP A 1 213 ? 15.679 1.899 -12.315 1.00 97.88 213 ASP A C 1
ATOM 1619 O O . ASP A 1 213 ? 14.990 2.132 -11.321 1.00 97.88 213 ASP A O 1
ATOM 1623 N N . VAL A 1 214 ? 16.223 0.705 -12.533 1.00 98.56 214 VAL A N 1
ATOM 1624 C CA . VAL A 1 214 ? 16.143 -0.430 -11.609 1.00 98.56 214 VAL A CA 1
ATOM 1625 C C . VAL A 1 214 ? 17.566 -0.806 -11.230 1.00 98.56 214 VAL A C 1
ATOM 1627 O O . VAL A 1 214 ? 18.353 -1.198 -12.088 1.00 98.56 214 VAL A O 1
ATOM 1630 N N . SER A 1 215 ? 17.928 -0.673 -9.955 1.00 98.50 215 SER A N 1
ATOM 1631 C CA . SER A 1 215 ? 19.328 -0.888 -9.551 1.00 98.50 215 SER A CA 1
ATOM 1632 C C . SER A 1 215 ? 19.727 -2.369 -9.555 1.00 98.50 215 SER A C 1
ATOM 1634 O O . SER A 1 215 ? 20.904 -2.681 -9.717 1.00 98.50 215 SER A O 1
ATOM 1636 N N . GLY A 1 216 ? 18.763 -3.275 -9.372 1.00 97.69 216 GLY A N 1
ATOM 1637 C CA . GLY A 1 216 ? 18.945 -4.724 -9.416 1.00 97.69 216 GLY A CA 1
ATOM 1638 C C . GLY A 1 216 ? 18.385 -5.367 -10.685 1.00 97.69 216 GLY A C 1
ATOM 1639 O O . GLY A 1 216 ? 18.349 -4.758 -11.754 1.00 97.69 216 GLY A O 1
ATOM 1640 N N . ASP A 1 217 ? 17.959 -6.623 -10.553 1.00 98.31 217 ASP A N 1
ATOM 1641 C CA . ASP A 1 217 ? 17.466 -7.428 -11.672 1.00 98.31 217 ASP A CA 1
ATOM 1642 C C . ASP A 1 217 ? 16.031 -7.062 -12.073 1.00 98.31 217 ASP A C 1
ATOM 1644 O O . ASP A 1 217 ? 15.197 -6.689 -11.240 1.00 98.31 217 ASP A O 1
ATOM 1648 N N . VAL A 1 218 ? 15.706 -7.281 -13.345 1.00 98.56 218 VAL A N 1
ATOM 1649 C CA . VAL A 1 218 ? 14.338 -7.220 -13.866 1.00 98.56 218 VAL A CA 1
ATOM 1650 C C . VAL A 1 218 ? 13.938 -8.596 -14.378 1.00 98.56 218 VAL A C 1
ATOM 1652 O O . VAL A 1 218 ? 14.579 -9.150 -15.264 1.00 98.56 218 VAL A O 1
ATOM 1655 N N . ILE A 1 219 ? 12.849 -9.145 -13.841 1.00 97.75 219 ILE A N 1
ATOM 1656 C CA . ILE A 1 219 ? 12.270 -10.420 -14.267 1.00 97.75 219 ILE A CA 1
ATOM 1657 C C . ILE A 1 219 ? 10.830 -10.178 -14.710 1.00 97.75 219 ILE A C 1
ATOM 1659 O O . ILE A 1 219 ? 9.990 -9.796 -13.894 1.00 97.75 219 ILE A O 1
ATOM 1663 N N . VAL A 1 220 ? 10.525 -10.420 -15.987 1.00 95.25 220 VAL A N 1
ATOM 1664 C CA . VAL A 1 220 ? 9.181 -10.185 -16.538 1.00 95.25 220 VAL A CA 1
ATOM 1665 C C . VAL A 1 220 ? 8.612 -11.390 -17.282 1.00 95.25 220 VAL A C 1
ATOM 1667 O O . VAL A 1 220 ? 9.293 -12.033 -18.077 1.00 95.25 220 VAL A O 1
ATOM 1670 N N . GLY A 1 221 ? 7.336 -11.688 -17.044 1.00 91.50 221 GLY A N 1
ATOM 1671 C CA . GLY A 1 221 ? 6.577 -12.712 -17.766 1.00 91.50 221 GLY A CA 1
ATOM 1672 C C . GLY A 1 221 ? 5.312 -12.116 -18.370 1.00 91.50 221 GLY A C 1
ATOM 1673 O O . GLY A 1 221 ? 4.380 -11.812 -17.627 1.00 91.50 221 GLY A O 1
ATOM 1674 N N . CYS A 1 222 ? 5.258 -11.903 -19.687 1.00 93.56 222 CYS A N 1
ATOM 1675 C CA . CYS A 1 222 ? 4.145 -11.150 -20.266 1.00 93.56 222 CYS A CA 1
ATOM 1676 C C . CYS A 1 222 ? 3.819 -11.406 -21.740 1.00 93.56 222 CYS A C 1
ATOM 1678 O O . CYS A 1 222 ? 4.477 -12.174 -22.427 1.00 93.56 222 CYS A O 1
ATOM 1680 N N . GLY A 1 223 ? 2.761 -10.775 -22.248 1.00 88.69 223 GLY A N 1
ATOM 1681 C CA . GLY A 1 223 ? 2.485 -10.740 -23.684 1.00 88.69 223 GLY A CA 1
ATOM 1682 C C . GLY A 1 223 ? 3.444 -9.807 -24.426 1.00 88.69 223 GLY A C 1
ATOM 1683 O O . GLY A 1 223 ? 3.970 -10.178 -25.471 1.00 88.69 223 GLY A O 1
ATOM 1684 N N . GLN A 1 224 ? 3.682 -8.616 -23.881 1.00 93.12 224 GLN A N 1
ATOM 1685 C CA . GLN A 1 224 ? 4.503 -7.552 -24.456 1.00 93.12 224 GLN A CA 1
ATOM 1686 C C . GLN A 1 224 ? 5.417 -6.967 -23.371 1.00 93.12 224 GLN A C 1
ATOM 1688 O O . GLN A 1 224 ? 4.925 -6.411 -22.386 1.00 93.12 224 GLN A O 1
ATOM 1693 N N . ALA A 1 225 ? 6.731 -7.079 -23.555 1.00 95.25 225 ALA A N 1
ATOM 1694 C CA . ALA A 1 225 ? 7.730 -6.468 -22.684 1.00 95.25 225 ALA A CA 1
ATOM 1695 C C . ALA A 1 225 ? 8.354 -5.251 -23.375 1.00 95.25 225 ALA A C 1
ATOM 1697 O O . ALA A 1 225 ? 8.876 -5.368 -24.483 1.00 95.25 225 ALA A O 1
ATOM 1698 N N . HIS A 1 226 ? 8.352 -4.100 -22.709 1.00 96.56 226 HIS A N 1
ATOM 1699 C CA . HIS A 1 226 ? 8.963 -2.870 -23.203 1.00 96.56 226 HIS A CA 1
ATOM 1700 C C . HIS A 1 226 ? 9.935 -2.308 -22.166 1.00 96.56 226 HIS A C 1
ATOM 1702 O O . HIS A 1 226 ? 9.522 -1.702 -21.182 1.00 96.56 226 HIS A O 1
ATOM 1708 N N . ILE A 1 227 ? 11.234 -2.479 -22.397 1.00 97.31 227 ILE A N 1
ATOM 1709 C CA . ILE A 1 227 ? 12.281 -1.789 -21.637 1.00 97.31 227 ILE A CA 1
ATOM 1710 C C . ILE A 1 227 ? 12.707 -0.592 -22.479 1.00 97.31 227 ILE A C 1
ATOM 1712 O O . ILE A 1 227 ? 13.312 -0.764 -23.539 1.00 97.31 227 ILE A O 1
ATOM 1716 N N . THR A 1 228 ? 12.314 0.613 -22.083 1.00 95.75 228 THR A N 1
ATOM 1717 C CA . THR A 1 228 ? 12.451 1.791 -22.949 1.00 95.75 228 THR A CA 1
ATOM 1718 C C . THR A 1 228 ? 13.848 2.394 -22.874 1.00 95.75 228 THR A C 1
ATOM 1720 O O . THR A 1 228 ? 14.618 2.103 -21.964 1.00 95.75 228 THR A O 1
ATOM 1723 N N . SER A 1 229 ? 14.190 3.267 -23.826 1.00 95.62 229 SER A N 1
ATOM 1724 C CA . SER A 1 229 ? 15.525 3.877 -23.914 1.00 95.62 229 SER A CA 1
ATOM 1725 C C . SER A 1 229 ? 15.904 4.764 -22.724 1.00 95.62 229 SER A C 1
ATOM 1727 O O . SER A 1 229 ? 17.054 5.182 -22.630 1.00 95.62 229 SER A O 1
ATOM 1729 N N . THR A 1 230 ? 14.946 5.119 -21.861 1.00 93.31 230 THR A N 1
ATOM 1730 C CA . THR A 1 230 ? 15.209 5.882 -20.633 1.00 93.31 230 THR A CA 1
ATOM 1731 C C . THR A 1 230 ? 15.554 4.993 -19.449 1.00 93.31 230 THR A C 1
ATOM 1733 O O . THR A 1 230 ? 16.110 5.504 -18.486 1.00 93.31 230 THR A O 1
ATOM 1736 N N . ALA A 1 231 ? 15.240 3.698 -19.511 1.00 95.06 231 ALA A N 1
ATOM 1737 C CA . ALA A 1 231 ? 15.483 2.784 -18.411 1.00 95.06 231 ALA A CA 1
ATOM 1738 C C . ALA A 1 231 ? 16.954 2.362 -18.358 1.00 95.06 231 ALA A C 1
ATOM 1740 O O . ALA A 1 231 ? 17.550 1.990 -19.379 1.00 95.06 231 ALA A O 1
ATOM 1741 N N . LYS A 1 232 ? 17.509 2.345 -17.146 1.00 97.69 232 LYS A N 1
ATOM 1742 C CA . LYS A 1 232 ? 18.758 1.663 -16.821 1.00 97.69 232 LYS A CA 1
ATOM 1743 C C . LYS A 1 232 ? 18.501 0.517 -15.844 1.00 97.69 232 LYS A C 1
ATOM 1745 O O . LYS A 1 232 ? 18.022 0.742 -14.738 1.00 97.69 232 LYS A O 1
ATOM 1750 N N . ILE A 1 233 ? 18.878 -0.697 -16.228 1.00 98.38 233 ILE A N 1
ATOM 1751 C CA . ILE A 1 233 ? 18.861 -1.888 -15.373 1.00 98.38 233 ILE A CA 1
ATOM 1752 C C . ILE A 1 233 ? 20.297 -2.171 -14.927 1.00 98.38 233 ILE A C 1
ATOM 1754 O O . ILE A 1 233 ? 21.163 -2.429 -15.763 1.00 98.38 233 ILE A O 1
ATOM 1758 N N . GLY A 1 234 ? 20.556 -2.091 -13.622 1.00 97.75 234 GLY A N 1
ATOM 1759 C CA . GLY A 1 234 ? 21.876 -2.348 -13.035 1.00 97.75 234 GLY A CA 1
ATOM 1760 C C . GLY A 1 234 ? 22.228 -3.836 -12.931 1.00 97.75 234 GLY A C 1
ATOM 1761 O O . GLY A 1 234 ? 23.405 -4.189 -12.942 1.00 97.75 234 GLY A O 1
ATOM 1762 N N . GLY A 1 235 ? 21.218 -4.708 -12.849 1.00 97.94 235 GLY A N 1
ATOM 1763 C CA . GLY A 1 235 ? 21.378 -6.163 -12.806 1.00 97.94 235 GLY A CA 1
ATOM 1764 C C . GLY A 1 235 ? 21.103 -6.866 -14.137 1.00 97.94 235 GLY A C 1
ATOM 1765 O O . GLY A 1 235 ? 21.245 -6.293 -15.220 1.00 97.94 235 GLY A O 1
ATOM 1766 N N . ASP A 1 236 ? 20.691 -8.128 -14.035 1.00 98.44 236 ASP A N 1
ATOM 1767 C CA . ASP A 1 236 ? 20.287 -8.956 -15.171 1.00 98.44 236 ASP A CA 1
ATOM 1768 C C . ASP A 1 236 ? 18.848 -8.627 -15.615 1.00 98.44 236 ASP A C 1
ATOM 1770 O O . ASP A 1 236 ? 17.969 -8.314 -14.807 1.00 98.44 236 ASP A O 1
ATOM 1774 N N . LEU A 1 237 ? 18.574 -8.786 -16.910 1.00 98.19 237 LEU A N 1
ATOM 1775 C CA . LEU A 1 237 ? 17.222 -8.798 -17.466 1.00 98.19 237 LEU A CA 1
ATOM 1776 C C . LEU A 1 237 ? 16.835 -10.229 -17.853 1.00 98.19 237 LEU A C 1
ATOM 1778 O O . LEU A 1 237 ? 17.359 -10.791 -18.819 1.00 98.19 237 LEU A O 1
ATOM 1782 N N . LEU A 1 238 ? 15.861 -10.791 -17.138 1.00 97.50 238 LEU A N 1
ATOM 1783 C CA . LEU A 1 238 ? 15.199 -12.046 -17.477 1.00 97.50 238 LEU A CA 1
ATOM 1784 C C . LEU A 1 238 ? 13.795 -11.792 -18.032 1.00 97.50 238 LEU A C 1
ATOM 1786 O O . LEU A 1 238 ? 12.974 -11.156 -17.373 1.00 97.50 238 LEU A O 1
ATOM 1790 N N . PHE A 1 239 ? 13.468 -12.330 -19.208 1.00 95.69 239 PHE A N 1
ATOM 1791 C CA . PHE A 1 239 ? 12.117 -12.178 -19.758 1.00 95.69 239 PHE A CA 1
ATOM 1792 C C . PHE A 1 239 ? 11.563 -13.433 -20.440 1.00 95.69 239 PHE A C 1
ATOM 1794 O O . PHE A 1 239 ? 12.257 -14.150 -21.157 1.00 95.69 239 PHE A O 1
ATOM 1801 N N . GLY A 1 240 ? 10.269 -13.674 -20.250 1.00 93.31 240 GLY A N 1
ATOM 1802 C CA . GLY A 1 240 ? 9.459 -14.547 -21.096 1.00 93.31 240 GLY A CA 1
ATOM 1803 C C . GLY A 1 240 ? 8.315 -13.727 -21.672 1.00 93.31 240 GLY A C 1
ATOM 1804 O O . GLY A 1 240 ? 7.407 -13.362 -20.927 1.00 93.31 240 GLY A O 1
ATOM 1805 N N . ALA A 1 241 ? 8.374 -13.398 -22.962 1.00 93.69 241 ALA A N 1
ATOM 1806 C CA . ALA A 1 241 ? 7.415 -12.502 -23.594 1.00 93.69 241 ALA A CA 1
ATOM 1807 C C . ALA A 1 241 ? 6.867 -13.029 -24.929 1.00 93.69 241 ALA A C 1
ATOM 1809 O O . ALA A 1 241 ? 7.519 -13.805 -25.620 1.00 93.69 241 ALA A O 1
ATOM 1810 N N . GLY A 1 242 ? 5.668 -12.596 -25.320 1.00 90.88 242 GLY A N 1
ATOM 1811 C CA . GLY A 1 242 ? 5.172 -12.789 -26.688 1.00 90.88 242 GLY A CA 1
ATOM 1812 C C . GLY A 1 242 ? 5.923 -11.914 -27.696 1.00 90.88 242 GLY A C 1
ATOM 1813 O O . GLY A 1 242 ? 6.314 -12.408 -28.740 1.00 90.88 242 GLY A O 1
ATOM 1814 N N . ASN A 1 243 ? 6.181 -10.655 -27.345 1.00 92.19 243 ASN A N 1
ATOM 1815 C CA . ASN A 1 243 ? 7.087 -9.725 -28.026 1.00 92.19 243 ASN A CA 1
ATOM 1816 C C . ASN A 1 243 ? 7.913 -9.010 -26.949 1.00 92.19 243 ASN A C 1
ATOM 1818 O O . ASN A 1 243 ? 7.377 -8.664 -25.890 1.00 92.19 243 ASN A O 1
ATOM 1822 N N . ALA A 1 244 ? 9.202 -8.802 -27.201 1.00 93.62 244 ALA A N 1
ATOM 1823 C CA . ALA A 1 244 ? 10.064 -8.031 -26.317 1.00 93.62 244 ALA A CA 1
ATOM 1824 C C . ALA A 1 244 ? 10.816 -6.952 -27.094 1.00 93.62 244 ALA A C 1
ATOM 1826 O O . ALA A 1 244 ? 11.594 -7.245 -28.001 1.00 93.62 244 ALA A O 1
ATOM 1827 N N . ARG A 1 245 ? 10.652 -5.701 -26.666 1.00 94.88 245 ARG A N 1
ATOM 1828 C CA . ARG A 1 245 ? 11.419 -4.558 -27.149 1.00 94.88 245 ARG A CA 1
ATOM 1829 C C . ARG A 1 245 ? 12.293 -4.014 -26.028 1.00 94.88 245 ARG A C 1
ATOM 1831 O O . ARG A 1 245 ? 11.786 -3.550 -25.009 1.00 94.88 245 ARG A O 1
ATOM 1838 N N . ILE A 1 246 ? 13.604 -4.072 -26.237 1.00 95.50 246 ILE A N 1
ATOM 1839 C CA . ILE A 1 246 ? 14.613 -3.697 -25.247 1.00 95.50 246 ILE A CA 1
ATOM 1840 C C . ILE A 1 246 ? 15.490 -2.609 -25.865 1.00 95.50 246 ILE A C 1
ATOM 1842 O O . ILE A 1 246 ? 16.427 -2.899 -26.602 1.00 95.50 246 ILE A O 1
ATOM 1846 N N . ASP A 1 247 ? 15.140 -1.358 -25.586 1.00 95.44 247 ASP A N 1
ATOM 1847 C CA . ASP A 1 247 ? 15.864 -0.167 -26.042 1.00 95.44 247 ASP A CA 1
ATOM 1848 C C . ASP A 1 247 ? 16.733 0.447 -24.922 1.00 95.44 247 ASP A C 1
ATOM 1850 O O . ASP A 1 247 ? 17.599 1.277 -25.201 1.00 95.44 247 ASP A O 1
ATOM 1854 N N . GLY A 1 248 ? 16.471 0.083 -23.660 1.00 93.62 248 GLY A N 1
ATOM 1855 C CA . GLY A 1 248 ? 17.168 0.586 -22.471 1.00 93.62 248 GLY A CA 1
ATOM 1856 C C . GLY A 1 248 ? 18.540 -0.043 -22.226 1.00 93.62 248 GLY A C 1
ATOM 1857 O O . GLY A 1 248 ? 18.893 -1.072 -22.805 1.00 93.62 248 GLY A O 1
ATOM 1858 N N . LEU A 1 249 ? 19.317 0.577 -21.335 1.00 96.88 249 LEU A N 1
ATOM 1859 C CA . LEU A 1 249 ? 20.621 0.061 -20.920 1.00 96.88 249 LEU A CA 1
ATOM 1860 C C . LEU A 1 249 ? 20.431 -1.072 -19.907 1.00 96.88 249 LEU A C 1
ATOM 1862 O O . LEU A 1 249 ? 19.799 -0.873 -18.875 1.00 96.88 249 LEU A O 1
ATOM 1866 N N . VAL A 1 250 ? 21.042 -2.227 -20.165 1.00 97.88 250 VAL A N 1
ATOM 1867 C CA . VAL A 1 250 ? 21.175 -3.326 -19.200 1.00 97.88 250 VAL A CA 1
ATOM 1868 C C . VAL A 1 250 ? 22.661 -3.520 -18.927 1.00 97.88 250 VAL A C 1
ATOM 1870 O O . VAL A 1 250 ? 23.424 -3.758 -19.863 1.00 97.88 250 VAL A O 1
ATOM 1873 N N . GLU A 1 251 ? 23.085 -3.342 -17.677 1.00 98.00 251 GLU A N 1
ATOM 1874 C CA . GLU A 1 251 ? 24.489 -3.509 -17.278 1.00 98.00 251 GLU A CA 1
ATOM 1875 C C . GLU A 1 251 ? 24.870 -4.987 -17.100 1.00 98.00 251 GLU A C 1
ATOM 1877 O O . GLU A 1 251 ? 26.024 -5.345 -17.345 1.00 98.00 251 GLU A O 1
ATOM 1882 N N . GLY A 1 252 ? 23.914 -5.835 -16.703 1.00 97.06 252 GLY A N 1
ATOM 1883 C CA . GLY A 1 252 ? 24.074 -7.285 -16.587 1.00 97.06 252 GLY A CA 1
ATOM 1884 C C . GLY A 1 252 ? 23.747 -8.064 -17.865 1.00 97.06 252 GLY A C 1
ATOM 1885 O O . GLY A 1 252 ? 23.736 -7.537 -18.980 1.00 97.06 252 GLY A O 1
ATOM 1886 N N . ASP A 1 253 ? 23.473 -9.358 -17.699 1.00 97.88 253 ASP A N 1
ATOM 1887 C CA . ASP A 1 253 ? 23.102 -10.242 -18.801 1.00 97.88 253 ASP A CA 1
ATOM 1888 C C . ASP A 1 253 ? 21.637 -10.049 -19.212 1.00 97.88 253 ASP A C 1
ATOM 1890 O O . ASP A 1 253 ? 20.744 -9.885 -18.381 1.00 97.88 253 ASP A O 1
ATOM 1894 N N . ILE A 1 254 ? 21.361 -10.208 -20.507 1.00 97.19 254 ILE A N 1
ATOM 1895 C CA . ILE A 1 254 ? 19.996 -10.315 -21.032 1.00 97.19 254 ILE A CA 1
ATOM 1896 C C . ILE A 1 254 ? 19.725 -11.778 -21.391 1.00 97.19 254 ILE A C 1
ATOM 1898 O O . ILE A 1 254 ? 20.384 -12.344 -22.267 1.00 97.19 254 ILE A O 1
ATOM 1902 N N . LYS A 1 255 ? 18.742 -12.403 -20.736 1.00 95.81 255 LYS A N 1
ATOM 1903 C CA . LYS A 1 255 ? 18.333 -13.796 -20.984 1.00 95.81 255 LYS A CA 1
ATOM 1904 C C . LYS A 1 255 ? 16.817 -13.862 -21.134 1.00 95.81 255 LYS A C 1
ATOM 1906 O O . LYS A 1 255 ? 16.079 -13.475 -20.237 1.00 95.81 255 LYS A O 1
ATOM 1911 N N . GLY A 1 256 ? 16.319 -14.410 -22.232 1.00 89.81 256 GLY A N 1
ATOM 1912 C CA . GLY A 1 256 ? 14.877 -14.544 -22.372 1.00 89.81 256 GLY A CA 1
ATOM 1913 C C . GLY A 1 256 ? 14.417 -15.219 -23.643 1.00 89.81 256 GLY A C 1
ATOM 1914 O O . GLY A 1 256 ? 15.209 -15.519 -24.536 1.00 89.81 256 GLY A O 1
ATOM 1915 N N . GLN A 1 257 ? 13.113 -15.463 -23.696 1.00 83.94 257 GLN A N 1
ATOM 1916 C CA . GLN A 1 257 ? 12.422 -15.987 -24.864 1.00 83.94 257 GLN A CA 1
ATOM 1917 C C . GLN A 1 257 ? 11.311 -15.010 -25.252 1.00 83.94 257 GLN A C 1
ATOM 1919 O O . GLN A 1 257 ? 10.471 -14.665 -24.425 1.00 83.94 257 GLN A O 1
ATOM 1924 N N . GLY A 1 258 ? 11.342 -14.567 -26.508 1.00 75.44 258 GLY A N 1
ATOM 1925 C CA . GLY A 1 258 ? 10.399 -13.636 -27.123 1.00 75.44 258 GLY A CA 1
ATOM 1926 C C . GLY A 1 258 ? 9.967 -14.144 -28.498 1.00 75.44 258 GLY A C 1
ATOM 1927 O O . GLY A 1 258 ? 10.767 -14.796 -29.172 1.00 75.44 258 GLY A O 1
ATOM 1928 N N . GLY A 1 259 ? 8.733 -13.871 -28.920 1.00 59.69 259 GLY A N 1
ATOM 1929 C CA . GLY A 1 259 ? 8.413 -13.780 -30.351 1.00 59.69 259 GLY A CA 1
ATOM 1930 C C . GLY A 1 259 ? 8.919 -12.453 -30.936 1.00 59.69 259 GLY A C 1
ATOM 1931 O O . GLY A 1 259 ? 9.438 -11.622 -30.186 1.00 59.69 259 GLY A O 1
ATOM 1932 N N . GLU A 1 260 ? 8.816 -12.294 -32.264 1.00 48.16 260 GLU A N 1
ATOM 1933 C CA . GLU A 1 260 ? 9.154 -11.034 -32.966 1.00 48.16 260 GLU A CA 1
ATOM 1934 C C . GLU A 1 260 ? 8.537 -9.810 -32.294 1.00 48.16 260 GLU A C 1
ATOM 1936 O O . GLU A 1 260 ? 7.344 -9.899 -31.913 1.00 48.16 260 GLU A O 1
#

Foldseek 3Di:
DVVVVVLLVLLVVLQVVLVVQLCCVQPVVHHPDDPVVSVVSLVVNVVSCVVPVVSDDCSGPVNDDGDDDDPVDDDDDDPDDDDDDDDDPDPVRVVVVVVVVCVVVVNDDDDDDDDDDDPDDDADWDDDPNHTDPQAEDEQADPHEQAEEDADEGQYYYYNYEYAEEYHYEHAYYAHQEEYLAEYDYEHQEHEANEEYNEEYAYEHAEYEYQYEYLEEYAYEHAEAHDDCNYEYNYEYEYEYQAYDHNHHYNYYYDYDYDD

pLDDT: mean 84.66, std 14.8, range [36.19, 98.75]